Protein AF-A0A3N1JAW7-F1 (afdb_monomer_lite)

Radius of gyration: 35.09 Å; chains: 1; bounding box: 76×81×118 Å

Structure (mmCIF, N/CA/C/O backbone):
data_AF-A0A3N1JAW7-F1
#
_entry.id   AF-A0A3N1JAW7-F1
#
loop_
_atom_site.group_PDB
_atom_site.id
_atom_site.type_symbol
_atom_site.label_atom_id
_atom_site.label_alt_id
_atom_site.label_comp_id
_atom_site.label_asym_id
_atom_site.label_entity_id
_atom_site.label_seq_id
_atom_site.pdbx_PDB_ins_code
_atom_site.Cartn_x
_atom_site.Cartn_y
_atom_site.Cartn_z
_atom_site.occupancy
_atom_site.B_iso_or_equiv
_atom_site.auth_seq_id
_atom_site.auth_comp_id
_atom_site.auth_asym_id
_atom_site.auth_atom_id
_atom_site.pdbx_PDB_model_num
ATOM 1 N N . MET A 1 1 ? -10.098 30.133 -60.706 1.00 38.59 1 MET A N 1
ATOM 2 C CA . MET A 1 1 ? -9.574 30.707 -61.960 1.00 38.59 1 MET A CA 1
ATOM 3 C C . MET A 1 1 ? -8.776 31.938 -61.586 1.00 38.59 1 MET A C 1
ATOM 5 O O . MET A 1 1 ? -9.348 32.785 -60.914 1.00 38.59 1 MET A O 1
ATOM 9 N N . SER A 1 2 ? -7.493 31.935 -61.979 1.00 37.31 2 SER A N 1
ATOM 10 C CA . SER A 1 2 ? -6.473 33.007 -61.935 1.00 37.31 2 SER A CA 1
ATOM 11 C C . SER A 1 2 ? -6.133 33.574 -60.548 1.00 37.31 2 SER A C 1
ATOM 13 O O . SER A 1 2 ? -6.950 34.267 -59.955 1.00 37.31 2 SER A O 1
ATOM 15 N N . ASP A 1 3 ? -5.034 33.158 -59.911 1.00 42.31 3 ASP A N 1
ATOM 16 C CA . ASP A 1 3 ? -3.617 33.507 -60.184 1.00 42.31 3 ASP A CA 1
ATOM 17 C C . ASP A 1 3 ? -3.295 34.979 -59.901 1.00 42.31 3 ASP A C 1
ATOM 19 O O . ASP A 1 3 ? -3.854 35.852 -60.552 1.00 42.31 3 ASP A O 1
ATOM 23 N N . ILE A 1 4 ? -2.351 35.220 -58.980 1.00 50.34 4 ILE A N 1
ATOM 24 C CA . ILE A 1 4 ? -1.208 36.138 -59.138 1.00 50.34 4 ILE A CA 1
ATOM 25 C C . ILE A 1 4 ? -0.132 35.732 -58.116 1.00 50.34 4 ILE A C 1
ATOM 27 O O . ILE A 1 4 ? -0.377 35.614 -56.917 1.00 50.34 4 ILE A O 1
ATOM 31 N N . ALA A 1 5 ? 1.056 35.486 -58.658 1.00 48.66 5 ALA A N 1
ATOM 32 C CA . ALA A 1 5 ? 2.311 35.182 -57.993 1.00 48.66 5 ALA A CA 1
ATOM 33 C C . ALA A 1 5 ? 2.967 36.423 -57.360 1.00 48.66 5 ALA A C 1
ATOM 35 O O . ALA A 1 5 ? 2.662 37.545 -57.760 1.00 48.66 5 ALA A O 1
ATOM 36 N N . ASN A 1 6 ? 3.913 36.197 -56.436 1.00 52.84 6 ASN A N 1
ATOM 37 C CA . ASN A 1 6 ? 5.289 36.745 -56.422 1.00 52.84 6 ASN A CA 1
ATOM 38 C C . ASN A 1 6 ? 5.876 36.665 -54.995 1.00 52.84 6 ASN A C 1
ATOM 40 O O . ASN A 1 6 ? 5.265 37.168 -54.061 1.00 52.84 6 ASN A O 1
ATOM 44 N N . ASN A 1 7 ? 6.936 35.871 -54.775 1.00 48.78 7 ASN A N 1
ATOM 45 C CA . ASN A 1 7 ? 8.373 36.239 -54.874 1.00 48.78 7 ASN A CA 1
ATOM 46 C C . ASN A 1 7 ? 8.858 36.792 -53.507 1.00 48.78 7 ASN A C 1
ATOM 48 O O . ASN A 1 7 ? 8.122 37.544 -52.888 1.00 48.78 7 ASN A O 1
ATOM 52 N N . SER A 1 8 ? 10.009 36.491 -52.902 1.00 46.38 8 SER A N 1
ATOM 53 C CA . SER A 1 8 ? 11.309 35.952 -53.329 1.00 46.38 8 SER A CA 1
ATOM 54 C C . SER A 1 8 ? 12.157 35.678 -52.071 1.00 46.38 8 SER A C 1
ATOM 56 O O . SER A 1 8 ? 12.051 36.414 -51.092 1.00 46.38 8 SER A O 1
ATOM 58 N N . ASN A 1 9 ? 13.036 34.675 -52.146 1.00 44.25 9 ASN A N 1
ATOM 59 C CA . ASN A 1 9 ? 14.224 34.487 -51.296 1.00 44.25 9 ASN A CA 1
ATOM 60 C C . ASN A 1 9 ? 15.190 35.690 -51.336 1.00 44.25 9 ASN A C 1
ATOM 62 O O . ASN A 1 9 ? 15.341 36.277 -52.404 1.00 44.25 9 ASN A O 1
ATOM 66 N N . ALA A 1 10 ? 15.913 35.928 -50.232 1.00 41.62 10 ALA A N 1
ATOM 67 C CA . ALA A 1 10 ? 17.340 36.317 -50.147 1.00 41.62 10 ALA A CA 1
ATOM 68 C C . ALA A 1 10 ? 17.732 36.395 -48.648 1.00 41.62 10 ALA A C 1
ATOM 70 O O . ALA A 1 10 ? 16.979 36.986 -47.881 1.00 41.62 10 ALA A O 1
ATOM 71 N N . GLU A 1 11 ? 18.677 35.561 -48.177 1.00 38.97 11 GLU A N 1
ATOM 72 C CA . GLU A 1 11 ? 20.059 35.934 -47.753 1.00 38.97 11 GLU A CA 1
ATOM 73 C C . GLU A 1 11 ? 20.077 36.620 -46.361 1.00 38.97 11 GLU A C 1
ATOM 75 O O . GLU A 1 11 ? 19.198 37.402 -46.045 1.00 38.97 11 GLU A O 1
ATOM 80 N N . GLU A 1 12 ? 20.962 36.363 -45.395 1.00 41.66 12 GLU A N 1
ATOM 81 C CA . GLU A 1 12 ? 22.367 35.957 -45.419 1.00 41.66 12 GLU A CA 1
ATOM 82 C C . GLU A 1 12 ? 22.799 35.620 -43.966 1.00 41.66 12 GLU A C 1
ATOM 84 O O . GLU A 1 12 ? 22.338 36.247 -43.010 1.00 41.66 12 GLU A O 1
ATOM 89 N N . THR A 1 13 ? 23.688 34.643 -43.782 1.00 48.31 13 THR A N 1
ATOM 90 C CA . THR A 1 13 ? 24.500 34.444 -42.557 1.00 48.31 13 THR A CA 1
ATOM 91 C C . THR A 1 13 ? 25.774 35.294 -42.621 1.00 48.31 13 THR A C 1
ATOM 93 O O . THR A 1 13 ? 26.258 35.531 -43.725 1.00 48.31 13 THR A O 1
ATOM 96 N N . PRO A 1 14 ? 26.394 35.667 -41.486 1.00 51.03 14 PRO A N 1
ATOM 97 C CA . PRO A 1 14 ? 27.637 34.981 -41.050 1.00 51.03 14 PRO A CA 1
ATOM 98 C C . PRO A 1 14 ? 27.688 34.815 -39.504 1.00 51.03 14 PRO A C 1
ATOM 100 O O . PRO A 1 14 ? 27.033 35.564 -38.790 1.00 51.03 14 PRO A O 1
ATOM 103 N N . ALA A 1 15 ? 28.233 33.765 -38.871 1.00 42.94 15 ALA A N 1
ATOM 104 C CA . ALA A 1 15 ? 29.588 33.181 -38.841 1.00 42.94 15 ALA A CA 1
ATOM 105 C C . ALA A 1 15 ? 30.673 34.056 -38.157 1.00 42.94 15 ALA A C 1
ATOM 107 O O . ALA A 1 15 ? 30.692 35.261 -38.381 1.00 42.94 15 ALA A O 1
ATOM 108 N N . VAL A 1 16 ? 31.606 33.371 -37.451 1.00 44.16 16 VAL A N 1
ATOM 109 C CA . VAL A 1 16 ? 32.947 33.783 -36.920 1.00 44.16 16 VAL A CA 1
ATOM 110 C C . VAL A 1 16 ? 32.952 34.161 -35.411 1.00 44.16 16 VAL A C 1
ATOM 112 O O . VAL A 1 16 ? 32.355 35.162 -35.032 1.00 44.16 16 VAL A O 1
ATOM 115 N N . GLU A 1 17 ? 33.344 33.251 -34.486 1.00 35.84 17 GLU A N 1
ATOM 116 C CA . GLU A 1 17 ? 34.723 32.938 -33.962 1.00 35.84 17 GLU A CA 1
ATOM 117 C C . GLU A 1 17 ? 35.189 33.970 -32.904 1.00 35.84 17 GLU A C 1
ATOM 119 O O . GLU A 1 17 ? 34.783 35.120 -32.964 1.00 35.84 17 GLU A O 1
ATOM 124 N N . GLU A 1 18 ? 36.042 33.737 -31.903 1.00 35.97 18 GLU A N 1
ATOM 125 C CA . GLU A 1 18 ? 36.697 32.606 -31.232 1.00 35.97 18 GLU A CA 1
ATOM 126 C C . GLU A 1 18 ? 37.421 33.243 -30.017 1.00 35.97 18 GLU A C 1
ATOM 128 O O . GLU A 1 18 ? 37.971 34.328 -30.173 1.00 35.97 18 GLU A O 1
ATOM 133 N N . THR A 1 19 ? 37.533 32.542 -28.876 1.00 31.98 19 THR A N 1
ATOM 134 C CA . THR A 1 19 ? 38.572 32.716 -27.814 1.00 31.98 19 THR A CA 1
ATOM 135 C C . THR A 1 19 ? 38.633 34.079 -27.074 1.00 31.98 19 THR A C 1
ATOM 137 O O . THR A 1 19 ? 38.397 35.136 -27.627 1.00 31.98 19 THR A 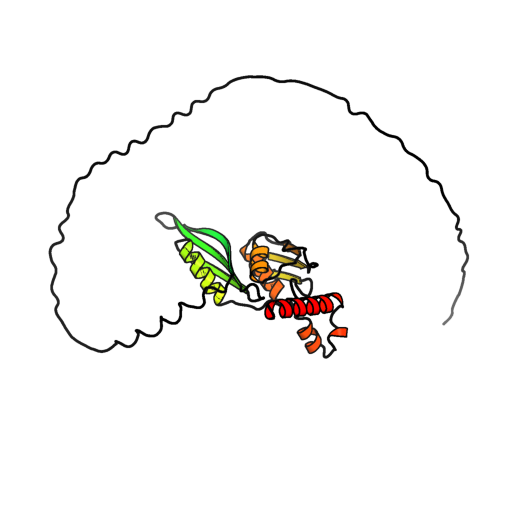O 1
ATOM 140 N N . THR A 1 20 ? 38.857 34.175 -25.763 1.00 34.19 20 THR A N 1
ATOM 141 C CA . THR A 1 20 ? 40.040 33.731 -25.014 1.00 34.19 20 THR A CA 1
ATOM 142 C C . THR A 1 20 ? 39.747 33.651 -23.508 1.00 34.19 20 THR A C 1
ATOM 144 O O . THR A 1 20 ? 39.052 34.489 -22.938 1.00 34.19 20 THR A O 1
ATOM 147 N N . SER A 1 21 ? 40.341 32.647 -22.870 1.00 34.75 21 SER A N 1
ATOM 148 C CA . SER A 1 21 ? 40.566 32.470 -21.428 1.00 34.75 21 SER A CA 1
ATOM 149 C C . SER A 1 21 ? 41.439 33.566 -20.791 1.00 34.75 21 SER A C 1
ATOM 151 O O . SER A 1 21 ? 42.244 34.149 -21.514 1.00 34.75 21 SER A O 1
ATOM 153 N N . VAL A 1 22 ? 41.368 33.738 -19.455 1.00 37.09 22 VAL A N 1
ATOM 154 C CA . VAL A 1 22 ? 42.495 33.646 -18.474 1.00 37.09 22 VAL A CA 1
ATOM 155 C C . VAL A 1 22 ? 42.164 34.316 -17.107 1.00 37.09 22 VAL A C 1
ATOM 157 O O . VAL A 1 22 ? 41.674 35.438 -17.082 1.00 37.09 22 VAL A O 1
ATOM 160 N N . GLU A 1 23 ? 42.462 33.563 -16.027 1.00 33.66 23 GLU A N 1
ATOM 161 C CA . GLU A 1 23 ? 42.849 33.889 -14.617 1.00 33.66 23 GLU A CA 1
ATOM 162 C C . GLU A 1 23 ? 41.973 34.802 -13.728 1.00 33.66 23 GLU A C 1
ATOM 164 O O . GLU A 1 23 ? 41.581 35.901 -14.094 1.00 33.66 23 GLU A O 1
ATOM 169 N N . GLU A 1 24 ? 41.466 34.315 -12.586 1.00 37.25 24 GLU A N 1
ATOM 170 C CA . GLU A 1 24 ? 42.113 34.081 -11.266 1.00 37.25 24 GLU A CA 1
ATOM 171 C C . GLU A 1 24 ? 42.208 35.360 -10.413 1.00 37.25 24 GLU A C 1
ATOM 173 O O . GLU A 1 24 ? 43.069 36.200 -10.634 1.00 37.25 24 GLU A O 1
ATOM 178 N N . THR A 1 25 ? 41.366 35.465 -9.374 1.00 30.97 25 THR A N 1
ATOM 179 C CA . THR A 1 25 ? 41.687 36.229 -8.156 1.00 30.97 25 THR A CA 1
ATOM 180 C C . THR A 1 25 ? 41.010 35.617 -6.933 1.00 30.97 25 THR A C 1
ATOM 182 O O . THR A 1 25 ? 39.795 35.418 -6.893 1.00 30.97 25 THR A O 1
ATOM 185 N N . SER A 1 26 ? 41.850 35.351 -5.943 1.00 32.09 26 SER A N 1
ATOM 186 C CA . SER A 1 26 ? 41.608 34.856 -4.595 1.00 32.09 26 SER A CA 1
ATOM 187 C C . SER A 1 26 ? 41.048 35.908 -3.624 1.00 32.09 26 SER A C 1
ATOM 189 O O . SER A 1 26 ? 41.481 37.054 -3.629 1.00 32.09 26 SER A O 1
ATOM 191 N N . GLU A 1 27 ? 40.169 35.422 -2.746 1.00 36.09 27 GLU A N 1
ATOM 192 C CA . GLU A 1 27 ? 40.037 35.664 -1.297 1.00 36.09 27 GLU A CA 1
ATOM 193 C C . GLU A 1 27 ? 39.903 37.069 -0.652 1.00 36.09 27 GLU A C 1
ATOM 195 O O . GLU A 1 27 ? 40.735 37.962 -0.768 1.00 36.09 27 GLU A O 1
ATOM 200 N N . THR A 1 28 ? 38.956 37.064 0.301 1.00 29.31 28 THR A N 1
ATOM 201 C CA . THR A 1 28 ? 38.872 37.794 1.584 1.00 29.31 28 THR A CA 1
ATOM 202 C C . THR A 1 28 ? 38.091 39.105 1.606 1.00 29.31 28 THR A C 1
ATOM 204 O O . THR A 1 28 ? 38.548 40.130 1.118 1.00 29.31 28 THR A O 1
ATOM 207 N N . THR A 1 29 ? 36.946 39.096 2.301 1.00 31.34 29 THR A N 1
ATOM 208 C CA . THR A 1 29 ? 36.636 40.011 3.422 1.00 31.34 29 THR A CA 1
ATOM 209 C C . THR A 1 29 ? 35.215 39.761 3.941 1.00 31.34 29 THR A C 1
ATOM 211 O O . THR A 1 29 ? 34.238 40.112 3.295 1.00 31.34 29 THR A O 1
ATOM 214 N N . GLU A 1 30 ? 35.090 39.212 5.150 1.00 33.91 30 GLU A N 1
ATOM 215 C CA . GLU A 1 30 ? 33.934 39.478 6.010 1.00 33.91 30 GLU A CA 1
ATOM 216 C C . GLU A 1 30 ? 34.452 39.904 7.383 1.00 33.91 30 GLU A C 1
ATOM 218 O O . GLU A 1 30 ? 35.134 39.163 8.090 1.00 33.91 30 GLU A O 1
ATOM 223 N N . ALA A 1 31 ? 34.140 41.148 7.724 1.00 34.50 31 ALA A N 1
ATOM 224 C CA . ALA A 1 31 ? 34.208 41.702 9.059 1.00 34.50 31 ALA A CA 1
ATOM 225 C C . ALA A 1 31 ? 32.800 42.180 9.406 1.00 34.50 31 ALA A C 1
ATOM 227 O O . ALA A 1 31 ? 32.166 42.823 8.572 1.00 34.50 31 ALA A O 1
ATOM 228 N N . THR A 1 32 ? 32.342 41.871 10.620 1.00 30.61 32 THR A N 1
ATOM 229 C CA . THR A 1 32 ? 31.648 42.744 11.598 1.00 30.61 32 THR A CA 1
ATOM 230 C C . THR A 1 32 ? 30.864 41.851 12.572 1.00 30.61 32 THR A C 1
ATOM 232 O O . THR A 1 32 ? 30.060 41.029 12.152 1.00 30.61 32 THR A O 1
ATOM 235 N N . SER A 1 33 ? 31.298 41.768 13.839 1.00 30.33 33 SER A N 1
ATOM 236 C CA . SER A 1 33 ? 30.841 42.592 14.989 1.00 30.33 33 SER A CA 1
ATOM 237 C C . SER A 1 33 ? 29.499 42.079 15.531 1.00 30.33 33 SER A C 1
ATOM 239 O O . SER A 1 33 ? 28.600 41.822 14.749 1.00 30.33 33 SER A O 1
ATOM 241 N N . ALA A 1 34 ? 29.203 41.933 16.819 1.00 34.09 34 ALA A N 1
ATOM 242 C CA . ALA A 1 34 ? 29.826 42.172 18.123 1.00 34.09 34 ALA A CA 1
ATOM 243 C C . ALA A 1 34 ? 28.870 41.462 19.137 1.00 34.09 34 ALA A C 1
ATOM 245 O O . ALA A 1 34 ? 27.705 41.264 18.800 1.00 34.09 34 ALA A O 1
ATOM 246 N N . GLU A 1 35 ? 29.365 40.845 20.223 1.00 28.59 35 GLU A N 1
ATOM 247 C CA . GLU A 1 35 ? 29.171 41.314 21.626 1.00 28.59 35 GLU A CA 1
ATOM 248 C C . GLU A 1 35 ? 27.718 41.088 22.144 1.00 28.59 35 GLU A C 1
ATOM 250 O O . GLU A 1 35 ? 26.759 41.400 21.460 1.00 28.59 35 GLU A O 1
ATOM 255 N N . GLU A 1 36 ? 27.379 40.480 23.286 1.00 30.47 36 GLU A N 1
ATOM 256 C CA . GLU A 1 36 ? 27.994 40.343 24.610 1.00 30.47 36 GLU A CA 1
ATOM 257 C C . GLU A 1 36 ? 27.219 39.248 25.401 1.00 30.47 36 GLU A C 1
ATOM 259 O O . GLU A 1 36 ? 26.028 39.020 25.191 1.00 30.47 36 GLU A O 1
ATOM 264 N N . THR A 1 37 ? 27.875 38.583 26.352 1.00 35.75 37 THR A N 1
ATOM 265 C CA . THR A 1 37 ? 27.263 37.861 27.512 1.00 35.75 37 THR A CA 1
ATOM 266 C C . THR A 1 37 ? 27.275 38.869 28.703 1.00 35.75 37 THR A C 1
ATOM 268 O O . THR A 1 37 ? 28.018 39.830 28.542 1.00 35.75 37 THR A O 1
ATOM 271 N N . PRO A 1 38 ? 26.656 38.736 29.917 1.00 44.12 38 PRO A N 1
ATOM 272 C CA . PRO A 1 38 ? 26.111 37.537 30.573 1.00 44.12 38 PRO A CA 1
ATOM 273 C C . PRO A 1 38 ? 24.959 37.720 31.633 1.00 44.12 38 PRO A C 1
ATOM 275 O O . PRO A 1 38 ? 24.528 38.811 31.972 1.00 44.12 38 PRO A O 1
ATOM 278 N N . LYS A 1 39 ? 24.566 36.581 32.242 1.00 30.33 39 LYS A N 1
ATOM 279 C CA . LYS A 1 39 ? 24.136 36.330 33.653 1.00 30.33 39 LYS A CA 1
ATOM 280 C C . LYS A 1 39 ? 22.876 37.009 34.250 1.00 30.33 39 LYS A C 1
ATOM 282 O O . LYS A 1 39 ? 22.862 38.195 34.538 1.00 30.33 39 LYS A O 1
ATOM 287 N N . GLY A 1 40 ? 21.926 36.182 34.711 1.00 28.86 40 GLY A N 1
ATOM 288 C CA . GLY A 1 40 ? 20.906 36.569 35.702 1.00 28.86 40 GLY A CA 1
ATOM 289 C C . GLY A 1 40 ? 19.974 35.415 36.095 1.00 28.86 40 GLY A C 1
ATOM 290 O O . GLY A 1 40 ? 19.483 34.711 35.227 1.00 28.86 40 GLY A O 1
ATOM 291 N N . LYS A 1 41 ? 19.801 35.188 37.402 1.00 29.19 41 LYS A N 1
ATOM 292 C CA . LYS A 1 41 ? 19.012 34.126 38.062 1.00 29.19 41 LYS A CA 1
ATOM 293 C C . LYS A 1 41 ? 17.514 34.458 38.111 1.00 29.19 41 LYS A C 1
ATOM 295 O O . LYS A 1 41 ? 17.211 35.613 38.352 1.00 29.19 41 LYS A O 1
ATOM 300 N N . GLU A 1 42 ? 16.661 33.429 38.114 1.00 30.20 42 GLU A N 1
ATOM 301 C CA . GLU A 1 42 ? 15.379 33.326 38.856 1.00 30.20 42 GLU A CA 1
ATOM 302 C C . GLU A 1 42 ? 14.908 31.851 38.774 1.00 30.20 42 GLU A C 1
ATOM 304 O O . GLU A 1 42 ? 14.725 31.313 37.691 1.00 30.20 42 GLU A O 1
ATOM 309 N N . ALA A 1 43 ? 15.157 31.030 39.800 1.00 28.67 43 ALA A N 1
ATOM 310 C CA . ALA A 1 43 ? 14.191 30.541 40.796 1.00 28.67 43 ALA A CA 1
ATOM 311 C C . ALA A 1 43 ? 12.742 30.311 40.309 1.00 28.67 43 ALA A C 1
ATOM 313 O O . ALA A 1 43 ? 11.954 31.244 40.270 1.00 28.67 43 ALA A O 1
ATOM 314 N N . GLU A 1 44 ? 12.353 29.042 40.148 1.00 30.44 44 GLU A N 1
ATOM 315 C CA . GLU A 1 44 ? 11.015 28.584 40.541 1.00 30.44 44 GLU A CA 1
ATOM 316 C C . GLU A 1 44 ? 11.108 27.166 41.123 1.00 30.44 44 GLU A C 1
ATOM 318 O O . GLU A 1 44 ? 11.739 26.265 40.567 1.00 30.44 44 GLU A O 1
ATOM 323 N N . ALA A 1 45 ? 10.552 27.015 42.321 1.00 30.64 45 ALA A N 1
ATOM 324 C CA . ALA A 1 45 ? 10.593 25.817 43.137 1.00 30.64 45 ALA A CA 1
ATOM 325 C C . ALA A 1 45 ? 9.446 24.871 42.757 1.00 30.64 45 ALA A C 1
ATOM 327 O O . ALA A 1 45 ? 8.280 25.235 42.872 1.00 30.64 45 ALA A O 1
ATOM 328 N N . ALA A 1 46 ? 9.769 23.632 42.386 1.00 31.06 46 ALA A N 1
ATOM 329 C CA . ALA A 1 46 ? 8.801 22.545 42.282 1.00 31.06 46 ALA A CA 1
ATOM 330 C C . ALA A 1 46 ? 9.062 21.534 43.408 1.00 31.06 46 ALA A C 1
ATOM 332 O O . ALA A 1 46 ? 10.053 20.804 43.396 1.00 31.06 46 ALA A O 1
ATOM 333 N N . ALA A 1 47 ? 8.181 21.516 44.407 1.00 36.41 47 ALA A N 1
ATOM 334 C CA . ALA A 1 47 ? 8.156 20.495 45.448 1.00 36.41 47 ALA A CA 1
ATOM 335 C C . ALA A 1 47 ? 7.532 19.196 44.896 1.00 36.41 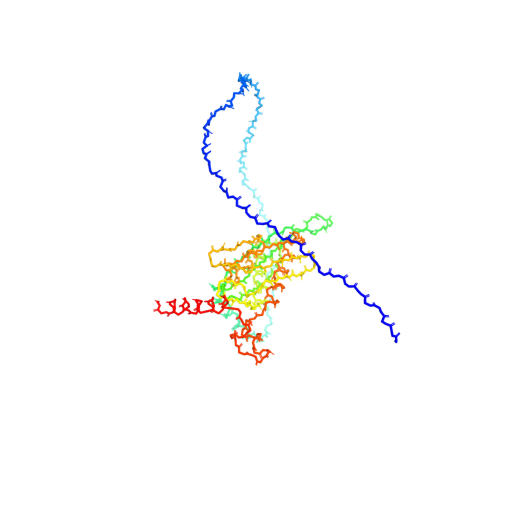47 ALA A C 1
ATOM 337 O O . ALA A 1 47 ? 6.423 19.256 44.362 1.00 36.41 47 ALA A O 1
ATOM 338 N N . PRO A 1 48 ? 8.164 18.016 45.041 1.00 39.94 48 PRO A N 1
ATOM 339 C CA . PRO A 1 48 ? 7.489 16.753 44.787 1.00 39.94 48 PRO A CA 1
ATOM 340 C C . PRO A 1 48 ? 6.778 16.289 46.065 1.00 39.94 48 PRO A C 1
ATOM 342 O O . PRO A 1 48 ? 7.403 16.022 47.092 1.00 39.94 48 PRO A O 1
ATOM 345 N N . VAL A 1 49 ? 5.450 16.195 46.004 1.00 37.22 49 VAL A N 1
ATOM 346 C CA . VAL A 1 49 ? 4.640 15.555 47.046 1.00 37.22 49 VAL A CA 1
ATOM 347 C C . VAL A 1 49 ? 4.899 14.050 46.983 1.00 37.22 49 VAL A C 1
ATOM 349 O O . VAL A 1 49 ? 4.647 13.406 45.968 1.00 37.22 49 VAL A O 1
ATOM 352 N N . ALA A 1 50 ? 5.442 13.509 48.070 1.00 35.84 50 ALA A N 1
ATOM 353 C CA . ALA A 1 50 ? 5.694 12.090 48.255 1.00 35.84 50 ALA A CA 1
ATOM 354 C C . ALA A 1 50 ? 4.374 11.319 48.435 1.00 35.84 50 ALA A C 1
ATOM 356 O O . ALA A 1 50 ? 3.637 11.547 49.396 1.00 35.84 50 ALA A O 1
ATOM 357 N N . GLU A 1 51 ? 4.099 10.372 47.540 1.00 36.31 51 GLU A N 1
ATOM 358 C CA . GLU A 1 51 ? 3.060 9.361 47.729 1.00 36.31 51 GLU A CA 1
ATOM 359 C C . GLU A 1 51 ? 3.558 8.295 48.718 1.00 36.31 51 GLU A C 1
ATOM 361 O O . GLU A 1 51 ? 4.562 7.620 48.485 1.00 36.31 51 GLU A O 1
ATOM 366 N N . ARG A 1 52 ? 2.853 8.134 49.844 1.00 47.50 52 ARG A N 1
ATOM 367 C CA . ARG A 1 52 ? 2.988 6.971 50.734 1.00 47.50 52 ARG A CA 1
ATOM 368 C C . ARG A 1 52 ? 1.855 5.991 50.409 1.00 47.50 52 ARG A C 1
ATOM 370 O O . ARG A 1 52 ? 0.698 6.405 50.496 1.00 47.50 52 ARG A O 1
ATOM 377 N N . PRO A 1 53 ? 2.126 4.710 50.108 1.00 38.34 53 PRO A N 1
ATOM 378 C CA . PRO A 1 53 ? 1.081 3.701 50.068 1.00 38.34 53 PRO A CA 1
ATOM 379 C C . PRO A 1 53 ? 0.757 3.271 51.502 1.00 38.34 53 PRO A C 1
ATOM 381 O O . PRO A 1 53 ? 1.643 2.853 52.247 1.00 38.34 53 PRO A O 1
ATOM 384 N N . VAL A 1 54 ? -0.510 3.400 51.901 1.00 36.84 54 VAL A N 1
ATOM 385 C CA . VAL A 1 54 ? -1.015 2.840 53.160 1.00 36.84 54 VAL A CA 1
ATOM 386 C C . VAL A 1 54 ? -1.767 1.559 52.831 1.00 36.84 54 VAL A C 1
ATOM 388 O O . VAL A 1 54 ? -2.856 1.572 52.263 1.00 36.84 54 VAL A O 1
ATOM 391 N N . GLU A 1 55 ? -1.135 0.450 53.179 1.00 41.84 55 GLU A N 1
ATOM 392 C CA . GLU A 1 55 ? -1.697 -0.888 53.210 1.00 41.84 55 GLU A CA 1
ATOM 393 C C . GLU A 1 55 ? -2.594 -1.008 54.453 1.00 41.84 55 GLU A C 1
ATOM 395 O O . GLU A 1 55 ? -2.130 -0.804 55.572 1.00 41.84 55 GLU A O 1
ATOM 400 N N . THR A 1 56 ? -3.880 -1.323 54.284 1.00 36.75 56 THR A N 1
ATOM 401 C CA . THR A 1 56 ? -4.682 -1.930 55.359 1.00 36.75 56 THR A CA 1
ATOM 402 C C . THR A 1 56 ? -5.608 -2.994 54.781 1.00 36.75 56 THR A C 1
ATOM 404 O O . THR A 1 56 ? -6.494 -2.729 53.971 1.00 36.75 56 THR A O 1
ATOM 407 N N . ALA A 1 57 ? -5.352 -4.228 55.204 1.00 34.59 57 ALA A N 1
ATOM 408 C CA . ALA A 1 57 ? -6.187 -5.395 54.996 1.00 34.59 57 ALA A CA 1
ATOM 409 C C . ALA A 1 57 ? -7.265 -5.484 56.091 1.00 34.59 57 ALA A C 1
ATOM 411 O O . ALA A 1 57 ? -6.941 -5.389 57.270 1.00 34.59 57 ALA A O 1
ATOM 412 N N . ALA A 1 58 ? -8.518 -5.690 55.678 1.00 32.66 58 ALA A N 1
ATOM 413 C CA . ALA A 1 58 ? -9.642 -6.348 56.372 1.00 32.66 58 ALA A CA 1
ATOM 414 C C . ALA A 1 58 ? -10.893 -6.013 55.532 1.00 32.66 58 ALA A C 1
ATOM 416 O O . ALA A 1 58 ? -11.174 -4.850 55.286 1.00 32.66 58 ALA A O 1
ATOM 417 N N . GLY A 1 59 ? -11.634 -6.938 54.928 1.00 32.22 59 GLY A N 1
ATOM 418 C CA . GLY A 1 59 ? -12.252 -8.105 55.537 1.00 32.22 59 GLY A CA 1
ATOM 419 C C . GLY A 1 59 ? -13.769 -7.915 55.442 1.00 32.22 59 GLY A C 1
ATOM 420 O O . GLY A 1 59 ? -14.370 -7.250 56.278 1.00 32.22 59 GLY A O 1
ATOM 421 N N . SER A 1 60 ? -14.405 -8.460 54.403 1.00 37.22 60 SER A N 1
ATOM 422 C CA . SER A 1 60 ? -15.866 -8.616 54.352 1.00 37.22 60 SER A CA 1
ATOM 423 C C . SER A 1 60 ? -16.202 -9.847 53.518 1.00 37.22 60 SER A C 1
ATOM 425 O O . SER A 1 60 ? -16.345 -9.789 52.300 1.00 37.22 60 SER A O 1
ATOM 427 N N . ALA A 1 61 ? -16.274 -10.988 54.198 1.00 33.75 61 ALA A N 1
ATOM 428 C CA . ALA A 1 61 ? -16.868 -12.199 53.667 1.00 33.75 61 ALA A CA 1
ATOM 429 C C . ALA A 1 61 ? -18.382 -11.986 53.526 1.00 33.75 61 ALA A C 1
ATOM 431 O O . ALA A 1 61 ? -19.058 -11.691 54.513 1.00 33.75 61 ALA A O 1
ATOM 432 N N . SER A 1 62 ? -18.921 -12.152 52.319 1.00 39.62 62 SER A N 1
ATOM 433 C CA . SER A 1 62 ? -20.357 -12.322 52.111 1.00 39.62 62 SER A CA 1
ATOM 434 C C . SER A 1 62 ? -20.646 -13.770 51.722 1.00 39.62 62 SER A C 1
ATOM 436 O O . SER A 1 62 ? -20.145 -14.313 50.739 1.00 39.62 62 SER A O 1
ATOM 438 N N . ASN A 1 63 ? -21.441 -14.401 52.582 1.00 40.00 63 ASN A N 1
ATOM 439 C CA . ASN A 1 63 ? -21.984 -15.740 52.443 1.00 40.00 63 ASN A CA 1
ATOM 440 C C . ASN A 1 63 ? -22.803 -15.870 51.155 1.00 40.00 63 ASN A C 1
ATOM 442 O O . ASN A 1 63 ? -23.759 -15.121 50.973 1.00 40.00 63 ASN A O 1
ATOM 446 N N . ASN A 1 64 ? -22.525 -16.894 50.350 1.00 43.38 64 ASN A N 1
ATOM 447 C CA . ASN A 1 64 ? -23.521 -17.459 49.446 1.00 43.38 64 ASN A CA 1
ATOM 448 C C . ASN A 1 64 ? -23.686 -18.941 49.786 1.00 43.38 64 ASN A C 1
ATOM 450 O O . ASN A 1 64 ? -22.862 -19.779 49.421 1.00 43.38 64 ASN A O 1
ATOM 454 N N . ARG A 1 65 ? -24.737 -19.224 50.558 1.00 38.94 65 ARG A N 1
ATOM 455 C CA . ARG A 1 65 ? -25.242 -20.570 50.818 1.00 38.94 65 ARG A CA 1
ATOM 456 C C . ARG A 1 65 ? -26.281 -20.924 49.754 1.00 38.94 65 ARG A C 1
ATOM 458 O O . ARG A 1 65 ? -27.156 -20.119 49.461 1.00 38.94 65 ARG A O 1
ATOM 465 N N . ASP A 1 66 ? -26.140 -22.142 49.248 1.00 36.22 66 ASP A N 1
ATOM 466 C CA . ASP A 1 66 ? -27.185 -23.051 48.775 1.00 36.22 66 ASP A CA 1
ATOM 467 C C . ASP A 1 66 ? -28.097 -22.648 47.603 1.00 36.22 66 ASP A C 1
ATOM 469 O O . ASP A 1 66 ? -29.103 -21.955 47.735 1.00 36.22 66 ASP A O 1
ATOM 473 N N . SER A 1 67 ? -27.838 -23.287 46.459 1.00 34.62 67 SER A N 1
ATOM 474 C CA . SER A 1 67 ? -28.885 -24.033 45.745 1.00 34.62 67 SER A CA 1
ATOM 475 C C . SER A 1 67 ? -28.254 -25.115 44.874 1.00 34.62 67 SER A C 1
ATOM 477 O O . SER A 1 67 ? -27.931 -24.912 43.704 1.00 34.62 67 SER A O 1
ATOM 479 N N . ALA A 1 68 ? -28.070 -26.282 45.483 1.00 39.53 68 ALA A N 1
ATOM 480 C CA . ALA A 1 68 ? -27.970 -27.546 44.780 1.00 39.53 68 ALA A CA 1
ATOM 481 C C . ALA A 1 68 ? -29.375 -28.158 44.736 1.00 39.53 68 ALA A C 1
ATOM 483 O O . ALA A 1 68 ? -29.879 -28.545 45.778 1.00 39.53 68 ALA A O 1
ATOM 484 N N . ASP A 1 69 ? -29.994 -28.211 43.554 1.00 39.88 69 ASP A N 1
ATOM 485 C CA . ASP A 1 69 ? -30.877 -29.306 43.128 1.00 39.88 69 ASP A CA 1
ATOM 486 C C . ASP A 1 69 ? -31.441 -29.026 41.727 1.00 39.88 69 ASP A C 1
ATOM 488 O O . ASP A 1 69 ? -32.345 -28.214 41.558 1.00 39.88 69 ASP A O 1
ATOM 492 N N . ASN A 1 70 ? -30.935 -29.733 40.711 1.00 39.53 70 ASN A N 1
ATOM 493 C CA . ASN A 1 70 ? -31.824 -30.452 39.796 1.00 39.53 70 ASN A CA 1
ATOM 494 C C . ASN A 1 70 ? -31.054 -31.543 39.036 1.00 39.53 70 ASN A C 1
ATOM 496 O O . ASN A 1 70 ? -30.359 -31.298 38.045 1.00 39.53 70 ASN A O 1
ATOM 500 N N . ARG A 1 71 ? -31.188 -32.779 39.520 1.00 42.25 71 ARG A N 1
ATOM 501 C CA . ARG A 1 71 ? -30.756 -33.991 38.827 1.00 42.25 71 ARG A CA 1
ATOM 502 C C . ARG A 1 71 ? -31.753 -34.343 37.717 1.00 42.25 71 ARG A C 1
ATOM 504 O O . ARG A 1 71 ? -32.844 -34.818 37.992 1.00 42.25 71 ARG A O 1
ATOM 511 N N . GLY A 1 72 ? -31.276 -34.271 36.475 1.00 40.03 72 GLY A N 1
ATOM 512 C CA . GLY A 1 72 ? -31.401 -35.372 35.515 1.00 40.03 72 GLY A CA 1
ATOM 513 C C . GLY A 1 72 ? -32.652 -35.453 34.631 1.00 40.03 72 GLY A C 1
ATOM 514 O O . GLY A 1 72 ? -33.740 -35.763 35.096 1.00 40.03 72 GLY A O 1
ATOM 515 N N . ARG A 1 73 ? -32.420 -35.341 33.313 1.00 40.72 73 ARG A N 1
ATOM 516 C CA . ARG A 1 73 ? -33.002 -36.128 32.193 1.00 40.72 73 ARG A CA 1
ATOM 517 C C . ARG A 1 73 ? -32.197 -35.760 30.932 1.00 40.72 73 ARG A C 1
ATOM 519 O O . ARG A 1 73 ? -32.278 -34.637 30.464 1.00 40.72 73 ARG A O 1
ATOM 526 N N . ARG A 1 74 ? -31.159 -36.516 30.559 1.00 43.59 74 ARG A N 1
ATOM 527 C CA . ARG A 1 74 ? -31.144 -37.723 29.699 1.00 43.59 74 ARG A CA 1
ATOM 528 C C . ARG A 1 74 ? -31.703 -37.470 28.284 1.00 43.59 74 ARG A C 1
ATOM 530 O O . ARG A 1 74 ? -32.908 -37.359 28.107 1.00 43.59 74 ARG A O 1
ATOM 537 N N . GLY A 1 75 ? -30.791 -37.462 27.307 1.00 39.22 75 GLY A N 1
ATOM 538 C CA . GLY A 1 75 ? -31.024 -37.399 25.856 1.00 39.22 75 GLY A CA 1
ATOM 539 C C . GLY A 1 75 ? -29.978 -36.468 25.232 1.00 39.22 75 GLY A C 1
ATOM 540 O O . GLY A 1 75 ? -30.072 -35.265 25.389 1.00 39.22 75 GLY A O 1
ATOM 541 N N . GLY A 1 76 ? -28.872 -36.915 24.647 1.00 39.62 76 GLY A N 1
ATOM 542 C CA . GLY A 1 76 ? -28.726 -38.010 23.701 1.00 39.62 76 GLY A CA 1
ATOM 543 C C . GLY A 1 76 ? -28.160 -37.412 22.409 1.00 39.62 76 GLY A C 1
ATOM 544 O O . GLY A 1 76 ? -28.886 -36.757 21.673 1.00 39.62 76 GLY A O 1
ATOM 545 N N . GLY A 1 77 ? -26.863 -37.620 22.167 1.00 50.25 77 GLY A N 1
ATOM 546 C CA . GLY A 1 77 ? -26.240 -37.533 20.843 1.00 50.25 77 GLY A CA 1
ATOM 547 C C . GLY A 1 77 ? -26.087 -36.142 20.225 1.00 50.25 77 GLY A C 1
ATOM 548 O O . GLY A 1 77 ? -26.910 -35.723 19.412 1.00 50.25 77 GLY A O 1
ATOM 549 N N . ARG A 1 78 ? -24.947 -35.487 20.483 1.00 51.94 78 ARG A N 1
ATOM 550 C CA . ARG A 1 78 ? -24.327 -34.586 19.493 1.00 51.94 78 ARG A CA 1
ATOM 551 C C . ARG A 1 78 ? -22.817 -34.393 19.706 1.00 51.94 78 ARG A C 1
ATOM 553 O O . ARG A 1 78 ? -22.284 -33.309 19.508 1.00 51.94 78 ARG A O 1
ATOM 560 N N . ASP A 1 79 ? -22.109 -35.481 20.006 1.00 47.72 79 ASP A N 1
ATOM 561 C CA . ASP A 1 79 ? -20.644 -35.576 19.890 1.00 47.72 79 ASP A CA 1
ATOM 562 C C . ASP A 1 79 ? -20.217 -35.699 18.415 1.00 47.72 79 ASP A C 1
ATOM 564 O O . ASP A 1 79 ? -19.676 -36.711 17.975 1.00 47.72 79 ASP A O 1
ATOM 568 N N . ARG A 1 80 ? -20.523 -34.682 17.598 1.00 52.50 80 ARG A N 1
ATOM 569 C CA . ARG A 1 80 ? -20.166 -34.650 16.165 1.00 52.50 80 ARG A CA 1
ATOM 570 C C . ARG A 1 80 ? -19.664 -33.298 15.665 1.00 52.50 80 ARG A C 1
ATOM 572 O O . ARG A 1 80 ? -19.810 -32.978 14.492 1.00 52.50 80 ARG A O 1
ATOM 579 N N . GLN A 1 81 ? -19.007 -32.520 16.523 1.00 51.91 81 GLN A N 1
ATOM 580 C CA . GLN A 1 81 ? -18.319 -31.310 16.064 1.00 51.91 81 GLN A CA 1
ATOM 581 C C . GLN A 1 81 ? -17.023 -31.007 16.837 1.00 51.91 81 GLN A C 1
ATOM 583 O O . GLN A 1 81 ? -16.680 -29.857 17.058 1.00 51.91 81 GLN A O 1
ATOM 588 N N . GLN A 1 82 ? -16.263 -32.030 17.232 1.00 53.69 82 GLN A N 1
ATOM 589 C CA . GLN A 1 82 ? -14.861 -31.861 17.635 1.00 53.69 82 GLN A CA 1
ATOM 590 C C . GLN A 1 82 ? -13.975 -32.450 16.538 1.00 53.69 82 GLN A C 1
ATOM 592 O O . GLN A 1 82 ? -13.584 -33.609 16.589 1.00 53.69 82 GLN A O 1
ATOM 597 N N . GLY A 1 83 ? -13.726 -31.670 15.485 1.00 51.69 83 GLY A N 1
ATOM 598 C CA . GLY A 1 83 ? -12.899 -32.150 14.373 1.00 51.69 83 GLY A CA 1
ATOM 599 C C . GLY A 1 83 ? -12.546 -31.150 13.276 1.00 51.69 83 GLY A C 1
ATOM 600 O O . GLY A 1 83 ? -11.792 -31.523 12.385 1.00 51.69 83 GLY A O 1
ATOM 601 N N . ARG A 1 84 ? -13.035 -29.899 13.305 1.00 54.81 84 ARG A N 1
ATOM 602 C CA . ARG A 1 84 ? -12.808 -28.946 12.198 1.00 54.81 84 ARG A CA 1
ATOM 603 C C . ARG A 1 84 ? -11.935 -27.731 12.518 1.00 54.81 84 ARG A C 1
ATOM 605 O O . ARG A 1 84 ? -11.685 -26.944 11.620 1.00 54.81 84 ARG A O 1
ATOM 612 N N . ASP A 1 85 ? -11.394 -27.620 13.729 1.00 54.22 85 ASP A N 1
ATOM 613 C CA . ASP A 1 85 ? -10.629 -26.423 14.128 1.00 54.22 85 ASP A CA 1
ATOM 614 C C . ASP A 1 85 ? -9.124 -26.670 14.333 1.00 54.22 85 ASP A C 1
ATOM 616 O O . ASP A 1 85 ? -8.412 -25.815 14.853 1.00 54.22 85 ASP A O 1
ATOM 620 N N . ARG A 1 86 ? -8.596 -27.828 13.907 1.00 54.53 86 ARG A N 1
ATOM 621 C CA . ARG A 1 86 ? -7.146 -28.123 13.976 1.00 54.53 86 ARG A CA 1
ATOM 622 C C . ARG A 1 86 ? -6.354 -27.770 12.713 1.00 54.53 86 ARG A C 1
ATOM 624 O O . ARG A 1 86 ? -5.134 -27.861 12.749 1.00 54.53 86 ARG A O 1
ATOM 631 N N . ASN A 1 87 ? -7.004 -27.315 11.640 1.00 52.72 87 ASN A N 1
ATOM 632 C CA . ASN A 1 87 ? -6.318 -26.945 10.392 1.00 52.72 87 ASN A CA 1
ATOM 633 C C . ASN A 1 87 ? -5.912 -25.462 10.296 1.00 52.72 87 ASN A C 1
ATOM 635 O O . ASN A 1 87 ? -5.409 -25.051 9.258 1.00 52.72 87 ASN A O 1
ATOM 639 N N . ASN A 1 88 ? -6.087 -24.661 11.354 1.00 54.00 88 ASN A N 1
ATOM 640 C CA . ASN A 1 88 ? -5.816 -23.215 11.324 1.00 54.00 88 ASN A CA 1
ATOM 641 C C . ASN A 1 88 ? -4.572 -22.786 12.132 1.00 54.00 88 ASN A C 1
ATOM 643 O O . ASN A 1 88 ? -4.565 -21.711 12.718 1.00 54.00 88 ASN A O 1
ATOM 647 N N . ARG A 1 89 ? -3.547 -23.643 12.260 1.00 52.97 89 ARG A N 1
ATOM 648 C CA . ARG A 1 89 ? -2.373 -23.384 13.129 1.00 52.97 89 ARG A CA 1
ATOM 649 C C . ARG A 1 89 ? -1.003 -23.491 12.446 1.00 52.97 89 ARG A C 1
ATOM 651 O O . ARG A 1 89 ? -0.010 -23.682 13.137 1.00 52.97 89 ARG A O 1
ATOM 658 N N . GLY A 1 90 ? -0.921 -23.385 11.119 1.00 48.12 90 GLY A N 1
ATOM 659 C CA . GLY A 1 90 ? 0.346 -23.670 10.424 1.00 48.12 90 GLY A CA 1
ATOM 660 C C . GLY A 1 90 ? 0.704 -22.830 9.201 1.00 48.12 90 GLY A C 1
ATOM 661 O O . GLY A 1 90 ? 1.691 -23.160 8.560 1.00 48.12 90 GLY A O 1
ATOM 662 N N . GLY A 1 91 ? -0.056 -21.787 8.850 1.00 51.22 91 GLY A N 1
ATOM 663 C CA . GLY A 1 91 ? 0.221 -20.979 7.647 1.00 51.22 91 GLY A CA 1
ATOM 664 C C . GLY A 1 91 ? 0.739 -19.560 7.908 1.00 51.22 91 GLY A C 1
ATOM 665 O O . GLY A 1 91 ? 1.066 -18.850 6.963 1.00 51.22 91 GLY A O 1
ATOM 666 N N . ASP A 1 92 ? 0.788 -19.119 9.168 1.00 54.62 92 ASP A N 1
ATOM 667 C CA . ASP A 1 92 ? 0.889 -17.693 9.515 1.00 54.62 92 ASP A CA 1
ATOM 668 C C . ASP A 1 92 ? 2.300 -17.086 9.433 1.00 54.62 92 ASP A C 1
ATOM 670 O O . ASP A 1 92 ? 2.459 -15.897 9.681 1.00 54.62 92 ASP A O 1
ATOM 674 N N . SER A 1 93 ? 3.333 -17.851 9.073 1.00 59.12 93 SER A N 1
ATOM 675 C CA . SER A 1 93 ? 4.726 -17.389 9.177 1.00 59.12 93 SER A CA 1
ATOM 676 C C . SER A 1 93 ? 5.345 -16.848 7.887 1.00 59.12 93 SER A C 1
ATOM 678 O O . SER A 1 93 ? 6.506 -16.448 7.917 1.00 59.12 93 SER A O 1
ATOM 680 N N . GLN A 1 94 ? 4.631 -16.844 6.755 1.00 80.06 94 GLN A N 1
ATOM 681 C CA . GLN A 1 94 ? 5.208 -16.372 5.486 1.00 80.06 94 GLN A CA 1
ATOM 682 C C . GLN A 1 94 ? 4.856 -14.921 5.139 1.00 80.06 94 GLN A C 1
ATOM 684 O O . GLN A 1 94 ? 5.528 -14.312 4.309 1.00 80.06 94 GLN A O 1
ATOM 689 N N . PHE A 1 95 ? 3.828 -14.346 5.764 1.00 89.88 95 PHE A N 1
ATOM 690 C CA . PHE A 1 95 ? 3.370 -13.009 5.408 1.00 89.88 95 PHE A CA 1
ATOM 691 C C . PHE A 1 95 ? 3.997 -11.932 6.297 1.00 89.88 95 PHE A C 1
ATOM 693 O O . PHE A 1 95 ? 4.004 -12.025 7.521 1.00 89.88 95 PHE A O 1
ATOM 700 N N . LEU A 1 96 ? 4.491 -10.879 5.657 1.00 91.88 96 LEU A N 1
ATOM 701 C CA . LEU A 1 96 ? 4.914 -9.634 6.272 1.00 91.88 96 LEU A CA 1
ATOM 702 C C . LEU A 1 96 ? 3.675 -8.815 6.634 1.00 91.88 96 LEU A C 1
ATOM 704 O O . LEU A 1 96 ? 2.895 -8.420 5.765 1.00 91.88 96 LEU A O 1
ATOM 708 N N . GLU A 1 97 ? 3.513 -8.536 7.922 1.00 93.31 97 GLU A N 1
ATOM 709 C CA . GLU A 1 97 ? 2.419 -7.724 8.447 1.00 93.31 97 GLU A CA 1
ATOM 710 C C . GLU A 1 97 ? 2.942 -6.329 8.807 1.00 93.31 97 GLU A C 1
ATOM 712 O O . GLU A 1 97 ? 3.887 -6.168 9.584 1.00 93.31 97 GLU A O 1
ATOM 717 N N . ARG A 1 98 ? 2.325 -5.288 8.245 1.00 94.50 98 ARG A N 1
ATOM 718 C CA . ARG A 1 98 ? 2.656 -3.887 8.524 1.00 94.50 98 ARG A CA 1
ATOM 719 C C . ARG A 1 98 ? 1.420 -3.139 8.990 1.00 94.50 98 ARG A C 1
ATOM 721 O O . ARG A 1 98 ? 0.428 -3.022 8.272 1.00 94.50 98 ARG A O 1
ATOM 728 N N . VAL A 1 99 ? 1.492 -2.588 10.198 1.00 95.75 99 VAL A N 1
ATOM 729 C CA . VAL A 1 99 ? 0.458 -1.695 10.728 1.00 95.75 99 VAL A CA 1
ATOM 730 C C . VAL A 1 99 ? 0.749 -0.282 10.242 1.00 95.75 99 VAL A C 1
ATOM 732 O O . VAL A 1 99 ? 1.814 0.262 10.521 1.00 95.75 99 VAL A O 1
ATOM 735 N N . VAL A 1 100 ? -0.195 0.313 9.515 1.00 95.50 100 VAL A N 1
ATOM 736 C CA . VAL A 1 100 ? -0.013 1.646 8.927 1.00 95.50 100 VAL A CA 1
ATOM 737 C C . VAL A 1 100 ? -0.441 2.727 9.909 1.00 95.50 100 VAL A C 1
ATOM 739 O O . VAL A 1 100 ? 0.313 3.652 10.200 1.00 95.50 100 VAL A O 1
ATOM 742 N N . THR A 1 101 ? -1.665 2.617 10.424 1.00 95.38 101 THR A N 1
ATOM 743 C CA . THR A 1 101 ? -2.215 3.557 11.402 1.00 95.38 101 THR A CA 1
ATOM 744 C C . THR A 1 101 ? -3.119 2.853 12.397 1.00 95.38 101 THR A C 1
ATOM 746 O O . THR A 1 101 ? -3.828 1.896 12.074 1.00 95.38 101 THR A O 1
ATOM 749 N N . ILE A 1 102 ? -3.117 3.378 13.621 1.00 96.38 102 ILE A N 1
ATOM 750 C CA . ILE A 1 102 ? -4.038 2.995 14.685 1.00 96.38 102 ILE A CA 1
ATOM 751 C C . ILE A 1 102 ? -4.745 4.265 15.143 1.00 96.38 102 ILE A C 1
ATOM 753 O O . ILE A 1 102 ? -4.097 5.219 15.562 1.00 96.38 102 ILE A O 1
ATOM 757 N N . ASN A 1 103 ? -6.075 4.264 15.101 1.00 96.38 103 ASN A N 1
ATOM 758 C CA . ASN A 1 103 ? -6.882 5.375 15.598 1.00 96.38 103 ASN A CA 1
ATOM 759 C C . ASN A 1 103 ? -7.739 4.924 16.779 1.00 96.38 103 ASN A C 1
ATOM 761 O O . ASN A 1 103 ? -8.288 3.820 16.787 1.00 96.38 103 ASN A O 1
ATOM 765 N N . ARG A 1 104 ? -7.923 5.816 17.756 1.00 97.38 104 ARG A N 1
ATOM 766 C CA . ARG A 1 104 ? -8.917 5.657 18.822 1.00 97.38 104 ARG A CA 1
ATOM 767 C C . ARG A 1 104 ? -10.169 6.449 18.458 1.00 97.38 104 ARG A C 1
ATOM 769 O O . ARG A 1 104 ? -10.159 7.676 18.480 1.00 97.38 104 ARG A O 1
ATOM 776 N N . VAL A 1 105 ? -11.257 5.750 18.166 1.00 96.69 105 VAL A N 1
ATOM 777 C CA . VAL A 1 105 ? -12.567 6.337 17.852 1.00 96.69 105 VAL A CA 1
ATOM 778 C C . VAL A 1 105 ? -13.509 6.229 19.051 1.00 96.69 105 VAL A C 1
ATOM 780 O O . VAL A 1 105 ? -13.333 5.373 19.917 1.00 96.69 105 VAL A O 1
ATOM 783 N N . SER A 1 106 ? -14.524 7.093 19.133 1.00 96.69 106 SER A N 1
ATOM 784 C CA . SER A 1 106 ? -15.450 7.112 20.275 1.00 96.69 106 SER A CA 1
ATOM 785 C C . SER A 1 106 ? -16.911 7.243 19.862 1.00 96.69 106 SER A C 1
ATOM 787 O O . SER A 1 106 ? -17.233 8.107 19.052 1.00 96.69 106 SER A O 1
ATOM 789 N N . LYS A 1 107 ? -17.795 6.463 20.492 1.00 96.44 107 LYS A N 1
ATOM 790 C CA . LYS A 1 107 ? -19.254 6.635 20.446 1.00 96.44 107 LYS A CA 1
ATOM 791 C C . LYS A 1 107 ? -19.740 7.278 21.746 1.00 96.44 107 LYS A C 1
ATOM 793 O O . LYS A 1 107 ? -19.479 6.741 22.823 1.00 96.44 107 LYS A O 1
ATOM 798 N N . VAL A 1 108 ? -20.464 8.389 21.651 1.00 97.50 108 VAL A N 1
ATOM 799 C CA . VAL A 1 108 ? -21.078 9.061 22.810 1.00 97.50 108 VAL A CA 1
ATOM 800 C C . VAL A 1 108 ? -22.336 8.297 23.247 1.00 97.50 108 VAL A C 1
ATOM 802 O O . VAL A 1 108 ? -23.103 7.820 22.411 1.00 97.50 108 VAL A O 1
ATOM 805 N N . VAL A 1 109 ? -22.524 8.130 24.556 1.00 97.00 109 VAL A N 1
ATOM 806 C CA . VAL A 1 109 ? -23.686 7.486 25.193 1.00 97.00 109 VAL A CA 1
ATOM 807 C C . VAL A 1 109 ? -24.118 8.294 26.422 1.00 97.00 109 VAL A C 1
ATOM 809 O O . VAL A 1 109 ? -23.354 9.118 26.913 1.00 97.00 109 VAL A O 1
ATOM 812 N N . LYS A 1 110 ? -25.309 8.016 26.975 1.00 95.12 110 LYS A N 1
ATOM 813 C CA . LYS A 1 110 ? -25.870 8.742 28.137 1.00 95.12 110 LYS A CA 1
ATOM 814 C C . LYS A 1 110 ? -24.963 8.821 29.380 1.00 95.12 110 LYS A C 1
ATOM 816 O O . LYS A 1 110 ? -25.165 9.690 30.210 1.00 95.12 110 LYS A O 1
ATOM 821 N N . GLY A 1 111 ? -23.994 7.911 29.509 1.00 93.81 111 GLY A N 1
ATOM 822 C CA . GLY A 1 111 ? -23.054 7.841 30.635 1.00 93.81 111 GLY A CA 1
ATOM 823 C C . GLY A 1 111 ? -21.590 8.112 30.271 1.00 93.81 111 GLY A C 1
ATOM 824 O O . GLY A 1 111 ? -20.714 7.726 31.033 1.00 93.81 111 GLY A O 1
ATOM 825 N N . GLY A 1 112 ? -21.298 8.683 29.096 1.00 95.06 112 GLY A N 1
ATOM 826 C CA . GLY A 1 112 ? -19.932 9.045 28.697 1.00 95.06 112 GLY A CA 1
ATOM 827 C C . GLY A 1 112 ? -19.575 8.645 27.266 1.00 95.06 112 GLY A C 1
ATOM 828 O O . GLY A 1 112 ? -20.402 8.687 26.356 1.00 95.06 112 GLY A O 1
ATOM 829 N N . ARG A 1 113 ? -18.315 8.257 27.044 1.00 95.00 113 ARG A N 1
ATOM 830 C CA . ARG A 1 113 ? -17.790 7.881 25.722 1.00 95.00 113 ARG A CA 1
ATOM 831 C C . ARG A 1 113 ? -17.317 6.434 25.739 1.00 95.00 113 ARG A C 1
ATOM 833 O O . ARG A 1 113 ? -16.468 6.059 26.537 1.00 95.00 113 ARG A O 1
ATOM 840 N N . ARG A 1 114 ? -17.844 5.619 24.826 1.00 95.00 114 ARG A N 1
ATOM 841 C CA . ARG A 1 114 ? -17.320 4.276 24.559 1.00 95.00 114 ARG A CA 1
ATOM 842 C C . ARG A 1 114 ? -16.233 4.370 23.503 1.00 95.00 114 ARG A C 1
ATOM 844 O O . ARG A 1 114 ? -16.523 4.721 22.358 1.00 95.00 114 ARG A O 1
ATOM 851 N N . PHE A 1 115 ? -15.002 4.063 23.889 1.00 96.62 115 PHE A N 1
ATOM 852 C CA . PHE A 1 115 ? -13.870 4.026 22.973 1.00 96.62 115 PHE A CA 1
ATOM 853 C C . PHE A 1 115 ? -13.814 2.705 22.202 1.00 96.62 115 PHE A C 1
ATOM 855 O O . PHE A 1 115 ? -14.302 1.662 22.640 1.00 96.62 115 PHE A O 1
ATOM 862 N N . SER A 1 116 ? -13.248 2.761 21.009 1.00 97.31 116 SER A N 1
ATOM 863 C CA . SER A 1 116 ? -12.878 1.608 20.198 1.00 97.31 116 SER A CA 1
ATOM 864 C C . SER A 1 116 ? -11.616 1.962 19.428 1.00 97.31 116 SER A C 1
ATOM 866 O O . SER A 1 116 ? -11.365 3.135 19.153 1.00 97.31 116 SER A O 1
ATOM 868 N N . PHE A 1 117 ? -10.838 0.958 19.060 1.00 98.19 117 PHE A N 1
ATOM 869 C CA . PHE A 1 117 ? -9.645 1.131 18.249 1.00 98.19 117 PHE A CA 1
ATOM 870 C C . PHE A 1 117 ? -9.902 0.615 16.845 1.00 98.19 117 PHE A C 1
ATOM 872 O O . PHE A 1 117 ? -10.601 -0.384 16.656 1.00 98.19 117 PHE A O 1
ATOM 879 N N . THR A 1 118 ? -9.350 1.322 15.870 1.00 97.56 118 THR A N 1
ATOM 880 C CA . THR A 1 118 ? -9.353 0.924 14.467 1.00 97.56 118 THR A CA 1
ATOM 881 C C . THR A 1 118 ? -7.914 0.797 14.006 1.00 97.56 118 THR A C 1
ATOM 883 O O . THR A 1 118 ? -7.120 1.692 14.298 1.00 97.56 118 THR A O 1
ATOM 886 N N . ALA A 1 119 ? -7.588 -0.268 13.287 1.00 97.38 119 ALA A N 1
ATOM 887 C CA . ALA A 1 119 ? -6.256 -0.522 12.761 1.00 97.38 119 ALA A CA 1
ATOM 888 C C . ALA A 1 119 ? -6.339 -0.733 11.248 1.00 97.38 119 ALA A C 1
ATOM 890 O O . ALA A 1 119 ? -7.114 -1.570 10.787 1.00 97.38 119 ALA A O 1
ATOM 891 N N . LEU A 1 120 ? -5.541 0.024 10.493 1.00 97.12 120 LEU A N 1
ATOM 892 C CA . LEU A 1 120 ? -5.307 -0.225 9.074 1.00 97.12 120 LEU A CA 1
ATOM 893 C C . LEU A 1 120 ? -4.032 -1.057 8.945 1.00 97.12 120 LEU A C 1
ATOM 895 O O . LEU A 1 120 ? -2.956 -0.612 9.357 1.00 97.12 120 LEU A O 1
ATOM 899 N N . VAL A 1 121 ? -4.167 -2.261 8.400 1.00 96.75 121 VAL A N 1
ATOM 900 C CA . VAL A 1 121 ? -3.082 -3.239 8.304 1.00 96.75 121 VAL A CA 1
ATOM 901 C C . VAL A 1 121 ? -2.895 -3.645 6.851 1.00 96.75 121 VAL A C 1
ATOM 903 O O . VAL A 1 121 ? -3.863 -3.822 6.112 1.00 96.75 121 VAL A O 1
ATOM 906 N N . VAL A 1 122 ? -1.639 -3.788 6.452 1.00 97.00 122 VAL A N 1
ATOM 907 C CA . VAL A 1 122 ? -1.234 -4.325 5.158 1.00 97.00 122 VAL A CA 1
ATOM 908 C C . VAL A 1 122 ? -0.511 -5.639 5.401 1.00 97.00 122 VAL A C 1
ATOM 910 O O . VAL A 1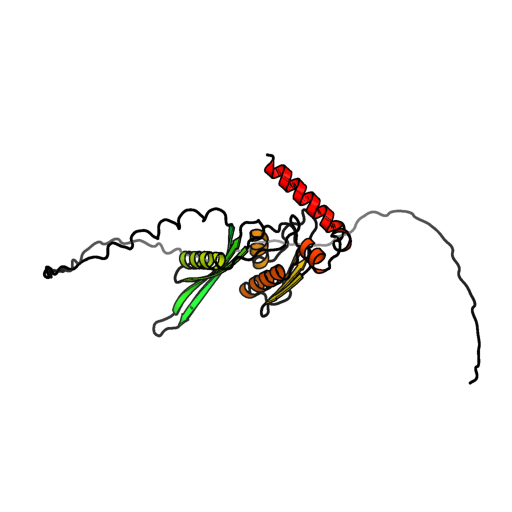 122 ? 0.347 -5.726 6.279 1.00 97.00 122 VAL A O 1
ATOM 913 N N . VAL A 1 123 ? -0.852 -6.653 4.620 1.00 95.75 123 VAL A N 1
ATOM 914 C CA . VAL A 1 123 ? -0.247 -7.984 4.681 1.00 95.75 123 VAL A CA 1
ATOM 915 C C . VAL A 1 123 ? 0.275 -8.326 3.293 1.00 95.75 123 VAL A C 1
ATOM 917 O O . VAL A 1 123 ? -0.432 -8.108 2.315 1.00 95.75 123 VAL A O 1
ATOM 920 N N . GLY A 1 124 ? 1.488 -8.855 3.179 1.00 95.19 124 GLY A N 1
ATOM 921 C CA . GLY A 1 124 ? 2.010 -9.311 1.890 1.00 95.19 124 GLY A CA 1
ATOM 922 C C . GLY A 1 124 ? 3.153 -10.302 2.019 1.00 95.19 124 GLY A C 1
ATOM 923 O O . GLY A 1 124 ? 3.714 -10.465 3.092 1.00 95.19 124 GLY A O 1
ATOM 924 N N . ASP A 1 125 ? 3.480 -11.000 0.941 1.00 91.88 125 ASP A N 1
ATOM 925 C CA . ASP A 1 125 ? 4.527 -12.033 0.913 1.00 91.88 125 ASP A CA 1
ATOM 926 C C . ASP A 1 125 ? 5.897 -11.508 0.444 1.00 91.88 125 ASP A C 1
ATOM 928 O O . ASP A 1 125 ? 6.852 -12.276 0.335 1.00 91.88 125 ASP A O 1
ATOM 932 N N . GLY A 1 126 ? 6.003 -10.212 0.118 1.00 89.88 126 GLY A N 1
ATOM 933 C CA . GLY A 1 126 ? 7.198 -9.632 -0.507 1.00 89.88 126 GLY A CA 1
ATOM 934 C C . GLY A 1 126 ? 7.447 -10.133 -1.938 1.00 89.88 126 GLY A C 1
ATOM 935 O O . GLY A 1 126 ? 8.488 -9.848 -2.534 1.00 89.88 126 GLY A O 1
ATOM 936 N N . ASN A 1 127 ? 6.504 -10.882 -2.509 1.00 88.81 127 ASN A N 1
ATOM 937 C CA . ASN A 1 127 ? 6.598 -11.507 -3.820 1.00 88.81 127 ASN A CA 1
ATOM 938 C C . ASN A 1 127 ? 5.454 -11.124 -4.764 1.00 88.81 127 ASN A C 1
ATOM 940 O O . ASN A 1 127 ? 5.159 -11.830 -5.728 1.00 88.81 127 ASN A O 1
ATOM 944 N N . GLY A 1 128 ? 4.877 -9.945 -4.545 1.00 88.88 128 GLY A N 1
ATOM 945 C CA . GLY A 1 128 ? 3.815 -9.393 -5.374 1.00 88.88 128 GLY A CA 1
ATOM 946 C C . GLY A 1 128 ? 2.412 -9.813 -4.946 1.00 88.88 128 GLY A C 1
ATOM 947 O O . GLY A 1 128 ? 1.472 -9.477 -5.660 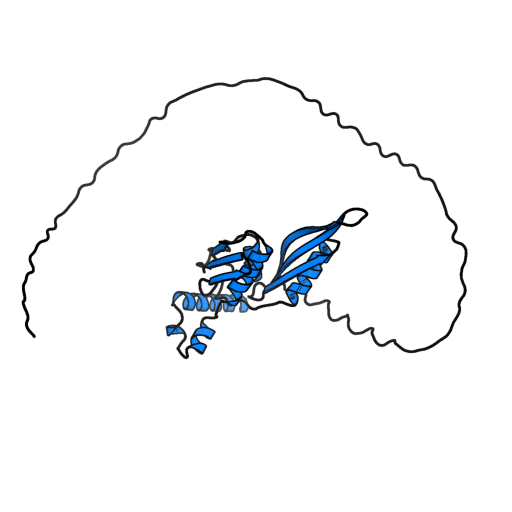1.00 88.88 128 GLY A O 1
ATOM 948 N N . LEU A 1 129 ? 2.229 -10.497 -3.812 1.00 93.62 129 LEU A N 1
ATOM 949 C CA . LEU A 1 129 ? 0.914 -10.716 -3.211 1.00 93.62 129 LEU A CA 1
ATOM 950 C C . LEU A 1 129 ? 0.718 -9.753 -2.038 1.00 93.62 129 LEU A C 1
ATOM 952 O O . LEU A 1 129 ? 1.480 -9.772 -1.073 1.00 93.62 129 LEU A O 1
ATOM 956 N N . VAL A 1 130 ? -0.319 -8.916 -2.105 1.00 96.00 130 VAL A N 1
ATOM 957 C CA . VAL A 1 130 ? -0.627 -7.928 -1.058 1.00 96.00 130 VAL A CA 1
ATOM 958 C C . VAL A 1 130 ? -2.114 -7.900 -0.766 1.00 96.00 130 VAL A C 1
ATOM 960 O O . VAL A 1 130 ? -2.938 -8.081 -1.655 1.00 96.00 130 VAL A O 1
ATOM 963 N N . GLY A 1 131 ? -2.460 -7.672 0.493 1.00 96.19 131 GLY A N 1
ATOM 964 C CA . GLY A 1 131 ? -3.811 -7.438 0.969 1.00 96.19 131 GLY A CA 1
ATOM 965 C C . GLY A 1 131 ? -3.837 -6.271 1.948 1.00 96.19 131 GLY A C 1
ATOM 966 O O . GLY A 1 131 ? -2.873 -6.010 2.670 1.00 96.19 131 GLY A O 1
ATOM 967 N N . VAL A 1 132 ? -4.959 -5.559 1.977 1.00 96.81 132 VAL A N 1
ATOM 968 C CA . VAL A 1 132 ? -5.221 -4.472 2.928 1.00 96.81 132 VAL A CA 1
ATOM 969 C C . VAL A 1 132 ? -6.464 -4.828 3.730 1.00 96.81 132 VAL A C 1
ATOM 971 O O . VAL A 1 132 ? -7.449 -5.305 3.166 1.00 96.81 132 VAL A O 1
ATOM 974 N N . GLY A 1 133 ? -6.421 -4.590 5.038 1.00 96.69 133 GLY A N 1
ATOM 975 C CA . GLY A 1 133 ? -7.525 -4.868 5.948 1.00 96.69 133 GLY A CA 1
ATOM 976 C C . GLY A 1 133 ? -7.746 -3.752 6.961 1.00 96.69 133 GLY A C 1
ATOM 977 O O . GLY A 1 133 ? -6.820 -3.023 7.335 1.00 96.69 133 GLY A O 1
ATOM 978 N N . TYR A 1 134 ? -8.993 -3.620 7.407 1.00 96.88 134 TYR A N 1
ATOM 979 C CA . TYR A 1 134 ? -9.447 -2.583 8.319 1.00 96.88 134 TYR A CA 1
ATOM 980 C C . TYR A 1 134 ? -10.124 -3.204 9.547 1.00 96.88 134 TYR A C 1
ATOM 982 O O . TYR A 1 134 ? -11.319 -3.486 9.607 1.00 96.88 134 TYR A O 1
ATOM 990 N N . GLY A 1 135 ? -9.351 -3.364 10.613 1.00 97.12 135 GLY A N 1
ATOM 991 C CA . GLY A 1 135 ? -9.847 -3.951 11.847 1.00 97.12 135 GLY A CA 1
ATOM 992 C C . GLY A 1 135 ? -10.469 -2.923 12.786 1.00 97.12 135 GLY A C 1
ATOM 993 O O . GLY A 1 135 ? -9.926 -1.836 12.979 1.00 97.12 135 GLY A O 1
ATOM 994 N N . LYS A 1 136 ? -11.567 -3.286 13.463 1.00 97.00 136 LYS A N 1
ATOM 995 C CA . LYS A 1 136 ? -12.126 -2.515 14.588 1.00 97.00 136 LYS A CA 1
ATOM 996 C C . LYS A 1 136 ? -12.450 -3.405 15.785 1.00 97.00 136 LYS A C 1
ATOM 998 O O . LYS A 1 136 ? -13.146 -4.419 15.667 1.00 97.00 136 LYS A O 1
ATOM 1003 N N . ALA A 1 137 ? -11.992 -3.000 16.965 1.00 97.75 137 ALA A N 1
ATOM 1004 C CA . ALA A 1 137 ? -12.257 -3.713 18.212 1.00 97.75 137 ALA A CA 1
ATOM 1005 C C . ALA A 1 137 ? -12.239 -2.784 19.437 1.00 97.75 137 ALA A C 1
ATOM 1007 O O . ALA A 1 137 ? -12.072 -1.570 19.321 1.00 97.75 137 ALA A O 1
ATOM 1008 N N . LYS A 1 138 ? -12.467 -3.359 20.624 1.00 96.12 138 LYS A N 1
ATOM 1009 C CA . LYS A 1 138 ? -12.397 -2.633 21.903 1.00 96.12 138 LYS A CA 1
ATOM 1010 C C . LYS A 1 138 ? -10.957 -2.422 22.377 1.00 96.12 138 LYS A C 1
ATOM 1012 O O . LYS A 1 138 ? -10.703 -1.447 23.071 1.00 96.12 138 LYS A O 1
ATOM 1017 N N . GLU A 1 139 ? -10.042 -3.294 21.966 1.00 96.44 139 GLU A N 1
ATOM 1018 C CA . GLU A 1 139 ? -8.621 -3.268 22.321 1.00 96.44 139 GLU A CA 1
ATOM 1019 C C . GLU A 1 139 ? -7.761 -3.225 21.054 1.00 96.44 139 GLU A C 1
ATOM 1021 O O . GLU A 1 139 ? -8.216 -3.595 19.970 1.00 96.44 139 GLU A O 1
ATOM 1026 N N . VAL A 1 140 ? -6.512 -2.777 21.180 1.00 97.19 140 VAL A N 1
ATOM 1027 C CA . VAL A 1 140 ? -5.602 -2.617 20.035 1.00 97.19 140 VAL A CA 1
ATOM 1028 C C . VAL A 1 140 ? -5.181 -3.963 19.418 1.00 97.19 140 VAL A C 1
ATOM 1030 O O . VAL A 1 140 ? -5.345 -4.108 18.206 1.00 97.19 140 VAL A O 1
ATOM 1033 N N . PRO A 1 141 ? -4.727 -4.980 20.183 1.00 96.62 141 PRO A N 1
ATOM 1034 C CA . PRO A 1 141 ? -4.261 -6.239 19.586 1.00 96.62 141 PRO A CA 1
ATOM 1035 C C . PRO A 1 141 ? -5.379 -6.995 18.859 1.00 96.62 141 PRO A C 1
ATOM 1037 O O . PRO A 1 141 ? -5.176 -7.559 17.783 1.00 96.62 141 PRO A O 1
ATOM 1040 N N . THR A 1 142 ? -6.598 -6.940 19.406 1.00 96.81 142 THR A N 1
ATOM 1041 C CA . THR A 1 142 ? -7.778 -7.548 18.780 1.00 96.81 142 THR A CA 1
ATOM 1042 C C . THR A 1 142 ? -8.224 -6.797 17.523 1.00 96.81 142 THR A C 1
ATOM 1044 O O . THR A 1 142 ? -8.763 -7.419 16.610 1.00 96.81 142 THR A O 1
ATOM 1047 N N . ALA A 1 143 ? -7.989 -5.482 17.430 1.00 97.50 143 ALA A N 1
ATOM 1048 C CA . ALA A 1 143 ? -8.229 -4.723 16.203 1.00 97.50 143 ALA A CA 1
ATOM 1049 C C . ALA A 1 143 ? -7.211 -5.091 15.114 1.00 97.50 143 ALA A C 1
ATOM 1051 O O . ALA A 1 143 ? -7.614 -5.322 13.979 1.00 97.50 143 ALA A O 1
ATOM 1052 N N . ILE A 1 144 ? -5.925 -5.207 15.461 1.00 96.62 144 ILE A N 1
ATOM 1053 C CA . ILE A 1 144 ? -4.868 -5.601 14.515 1.00 96.62 144 ILE A CA 1
ATOM 1054 C C . ILE A 1 144 ? -5.137 -7.005 13.967 1.00 96.62 144 ILE A C 1
ATOM 1056 O O . ILE A 1 144 ? -5.179 -7.173 12.754 1.00 96.62 144 ILE A O 1
ATOM 1060 N N . SER A 1 145 ? -5.426 -7.976 14.840 1.00 95.81 145 SER A N 1
ATOM 1061 C CA . SER A 1 145 ? -5.702 -9.366 14.436 1.00 95.81 145 SER A CA 1
ATOM 1062 C C . SER A 1 145 ? -6.868 -9.454 13.440 1.00 95.81 145 SER A C 1
ATOM 1064 O O . SER A 1 145 ? -6.769 -10.121 12.416 1.00 95.81 145 SER A O 1
ATOM 1066 N N . LYS A 1 146 ? -7.950 -8.694 13.676 1.00 96.44 146 LYS A N 1
ATOM 1067 C CA . LYS A 1 146 ? -9.075 -8.597 12.729 1.00 96.44 146 LYS A CA 1
ATOM 1068 C C . LYS A 1 146 ? -8.681 -7.956 11.399 1.00 96.44 146 LYS A C 1
ATOM 1070 O O . LYS A 1 146 ? -9.165 -8.388 10.360 1.00 96.44 146 LYS A O 1
ATOM 1075 N N . GLY A 1 147 ? -7.824 -6.934 11.433 1.00 96.38 147 GLY A N 1
ATOM 1076 C CA . GLY A 1 147 ? -7.293 -6.302 10.226 1.00 96.38 147 GLY A CA 1
ATOM 1077 C C . GLY A 1 147 ? -6.448 -7.270 9.397 1.00 96.38 147 GLY A C 1
ATOM 1078 O O . GLY A 1 147 ? -6.608 -7.325 8.183 1.00 96.38 147 GLY A O 1
ATOM 1079 N N . VAL A 1 148 ? -5.616 -8.092 10.042 1.00 95.94 148 VAL A N 1
ATOM 1080 C CA . VAL A 1 148 ? -4.824 -9.143 9.381 1.00 95.94 148 VAL A CA 1
ATOM 1081 C C . VAL A 1 148 ? -5.729 -10.189 8.725 1.00 95.94 148 VAL A C 1
ATOM 1083 O O . VAL A 1 148 ? -5.539 -10.523 7.557 1.00 95.94 148 VAL A O 1
ATOM 1086 N N . GLU A 1 149 ? -6.740 -10.689 9.440 1.00 94.69 149 GLU A N 1
ATOM 1087 C CA . GLU A 1 149 ? -7.694 -11.664 8.891 1.00 94.69 149 GLU A CA 1
ATOM 1088 C C . GLU A 1 149 ? -8.485 -11.116 7.698 1.00 94.69 149 GLU A C 1
ATOM 1090 O O . GLU A 1 149 ? -8.793 -11.855 6.763 1.00 94.69 149 GLU A O 1
ATOM 1095 N N . GLU A 1 150 ? -8.838 -9.831 7.719 1.00 95.62 150 GLU A N 1
ATOM 1096 C CA . GLU A 1 150 ? -9.504 -9.178 6.594 1.00 95.62 150 GLU A CA 1
ATOM 1097 C C . GLU A 1 150 ? -8.557 -8.975 5.407 1.00 95.62 150 GLU A C 1
ATOM 1099 O O . GLU A 1 150 ? -8.931 -9.273 4.274 1.00 95.62 150 GLU A O 1
ATOM 1104 N N . ALA A 1 151 ? -7.315 -8.552 5.656 1.00 95.25 151 ALA A N 1
ATOM 1105 C CA . ALA A 1 151 ? -6.301 -8.403 4.615 1.00 95.25 151 ALA A CA 1
ATOM 1106 C C . ALA A 1 151 ? -6.037 -9.733 3.896 1.00 95.25 151 ALA A C 1
ATOM 1108 O O . ALA A 1 151 ? -5.991 -9.766 2.668 1.00 95.25 151 ALA A O 1
ATOM 1109 N N . LYS A 1 152 ? -5.966 -10.839 4.651 1.00 93.06 152 LYS A N 1
ATOM 1110 C CA . LYS A 1 152 ? -5.777 -12.192 4.107 1.00 93.06 152 LYS A CA 1
ATOM 1111 C C . LYS A 1 152 ? -6.919 -12.649 3.187 1.00 93.06 152 LYS A C 1
ATOM 1113 O O . LYS A 1 152 ? -6.707 -13.502 2.332 1.00 93.06 152 LYS A O 1
ATOM 1118 N N . LYS A 1 153 ? -8.128 -12.096 3.333 1.00 93.38 153 LYS A N 1
ATOM 1119 C CA . LYS A 1 153 ? -9.265 -12.393 2.438 1.00 93.38 153 LYS A CA 1
ATOM 1120 C C . LYS A 1 153 ? -9.194 -11.611 1.128 1.00 93.38 153 LYS A C 1
ATOM 1122 O O . LYS A 1 153 ? -9.708 -12.079 0.119 1.00 93.38 153 LYS A O 1
ATOM 1127 N N . ASN A 1 154 ? -8.549 -10.446 1.147 1.00 92.75 154 ASN A N 1
ATOM 1128 C CA . ASN A 1 154 ? -8.519 -9.484 0.048 1.00 92.75 154 ASN A CA 1
ATOM 1129 C C . ASN A 1 154 ? -7.133 -9.406 -0.608 1.00 92.75 154 ASN A C 1
ATOM 1131 O O . ASN A 1 154 ? -6.623 -8.313 -0.865 1.00 92.75 154 ASN A O 1
ATOM 1135 N N . PHE A 1 155 ? -6.513 -10.557 -0.868 1.00 93.81 155 PHE A N 1
ATOM 1136 C CA . PHE A 1 155 ? -5.248 -10.593 -1.589 1.00 93.81 155 PHE A CA 1
ATOM 1137 C C . PHE A 1 155 ? -5.436 -10.260 -3.068 1.00 93.81 155 PHE A C 1
ATOM 1139 O O . PHE A 1 155 ? -6.338 -10.766 -3.737 1.00 93.81 155 PHE A O 1
ATOM 1146 N N . PHE A 1 156 ? -4.535 -9.439 -3.589 1.00 93.81 156 PHE A N 1
ATOM 1147 C CA . PHE A 1 156 ? -4.406 -9.158 -5.007 1.00 93.81 156 PHE A CA 1
ATOM 1148 C C . PHE A 1 156 ? -2.944 -9.294 -5.430 1.00 93.81 156 PHE A C 1
ATOM 1150 O O . PHE A 1 156 ? -2.021 -9.130 -4.628 1.00 93.81 156 PHE A O 1
ATOM 1157 N N . ARG A 1 157 ? -2.746 -9.630 -6.706 1.00 92.69 157 ARG A N 1
ATOM 1158 C CA . ARG A 1 157 ? -1.423 -9.783 -7.306 1.00 92.69 157 ARG A CA 1
ATOM 1159 C C . ARG A 1 157 ? -0.995 -8.475 -7.959 1.00 92.69 157 ARG A C 1
ATOM 1161 O O . ARG A 1 157 ? -1.773 -7.870 -8.691 1.00 92.69 157 ARG A O 1
ATOM 1168 N N . VAL A 1 158 ? 0.244 -8.076 -7.709 1.00 94.19 158 VAL A N 1
ATOM 1169 C CA . VAL A 1 158 ? 0.872 -6.865 -8.234 1.00 94.19 158 VAL A CA 1
ATOM 1170 C C . VAL A 1 158 ? 1.839 -7.238 -9.361 1.00 94.19 158 VAL A C 1
ATOM 1172 O O . VAL A 1 158 ? 2.817 -7.949 -9.112 1.00 94.19 158 VAL A O 1
ATOM 1175 N N . PRO A 1 159 ? 1.609 -6.755 -10.593 1.00 92.38 159 PRO A N 1
ATOM 1176 C CA . PRO A 1 159 ? 2.569 -6.860 -11.687 1.00 92.38 159 PRO A CA 1
ATOM 1177 C C . PRO A 1 159 ? 3.874 -6.126 -11.361 1.00 92.38 159 PRO A C 1
ATOM 1179 O O . PRO A 1 159 ? 3.876 -4.916 -11.128 1.00 92.38 159 PRO A O 1
ATOM 1182 N N . ARG A 1 160 ? 5.001 -6.840 -11.385 1.00 89.94 160 ARG A N 1
ATOM 1183 C CA . ARG A 1 160 ? 6.337 -6.265 -11.162 1.00 89.94 160 ARG A CA 1
ATOM 1184 C C . ARG A 1 160 ? 7.342 -6.789 -12.175 1.00 89.94 160 ARG A C 1
ATOM 1186 O O . ARG A 1 160 ? 7.232 -7.922 -12.635 1.00 89.94 160 ARG A O 1
ATOM 1193 N N . VAL A 1 161 ? 8.341 -5.969 -12.483 1.00 88.19 161 VAL A N 1
ATOM 1194 C CA . VAL A 1 161 ? 9.480 -6.337 -13.329 1.00 88.19 161 VAL A CA 1
ATOM 1195 C C . VAL A 1 161 ? 10.735 -6.227 -12.472 1.00 88.19 161 VAL A C 1
ATOM 1197 O O . VAL A 1 161 ? 11.224 -5.131 -12.191 1.00 88.19 161 VAL A O 1
ATOM 1200 N N . GLY A 1 162 ? 11.218 -7.375 -11.992 1.00 86.75 162 GLY A N 1
ATOM 1201 C CA . GLY A 1 162 ? 12.283 -7.430 -10.994 1.00 86.75 162 GLY A CA 1
ATOM 1202 C C . GLY A 1 162 ? 11.885 -6.703 -9.709 1.00 86.75 162 GLY A C 1
ATOM 1203 O O . GLY A 1 162 ? 10.932 -7.099 -9.040 1.00 86.75 162 GLY A O 1
ATOM 1204 N N . ASN A 1 163 ? 12.605 -5.624 -9.400 1.00 89.06 163 ASN A N 1
ATOM 1205 C CA . ASN A 1 163 ? 12.461 -4.852 -8.163 1.00 89.06 163 ASN A CA 1
ATOM 1206 C C . ASN A 1 163 ? 11.544 -3.619 -8.288 1.00 89.06 163 ASN A C 1
ATOM 1208 O O . ASN A 1 163 ? 11.319 -2.934 -7.288 1.00 89.06 163 ASN A O 1
ATOM 1212 N N . THR A 1 164 ? 11.033 -3.309 -9.488 1.00 92.38 164 THR A N 1
ATOM 1213 C CA . THR A 1 164 ? 10.267 -2.079 -9.773 1.00 92.38 164 THR A CA 1
ATOM 1214 C C . THR A 1 164 ? 8.960 -2.350 -10.534 1.00 92.38 164 THR A C 1
ATOM 1216 O O . THR A 1 164 ? 8.667 -3.478 -10.942 1.00 92.38 164 THR A O 1
ATOM 1219 N N . ILE A 1 165 ? 8.155 -1.299 -10.719 1.00 93.38 165 ILE A N 1
ATOM 1220 C CA . ILE A 1 165 ? 6.901 -1.333 -11.487 1.00 93.38 165 ILE A CA 1
ATOM 1221 C C . ILE A 1 165 ? 7.160 -1.227 -13.008 1.00 93.38 165 ILE A C 1
ATOM 1223 O O . ILE A 1 165 ? 8.121 -0.578 -13.424 1.00 93.38 165 ILE A O 1
ATOM 1227 N N . PRO A 1 166 ? 6.313 -1.815 -13.874 1.00 92.06 166 PRO A N 1
ATOM 1228 C CA . PRO A 1 166 ? 6.509 -1.760 -15.330 1.00 92.06 166 PRO A CA 1
ATOM 1229 C C . PRO A 1 166 ? 6.491 -0.336 -15.927 1.00 92.06 166 PRO A C 1
ATOM 1231 O O . PRO A 1 166 ? 7.368 0.055 -16.712 1.00 92.06 166 PRO A O 1
ATOM 1234 N N . HIS A 1 167 ? 5.489 0.460 -15.558 1.00 92.62 167 HIS A N 1
ATOM 1235 C CA . HIS A 1 167 ? 5.207 1.771 -16.141 1.00 92.62 167 HIS A CA 1
ATOM 1236 C C . HIS A 1 167 ? 4.694 2.749 -15.070 1.00 92.62 167 HIS A C 1
ATOM 1238 O O . HIS A 1 167 ? 4.270 2.305 -14.002 1.00 92.62 167 HIS A O 1
ATOM 1244 N N . PRO A 1 168 ? 4.787 4.073 -15.298 1.00 95.00 168 PRO A N 1
ATOM 1245 C CA . PRO A 1 168 ? 4.233 5.048 -14.366 1.00 95.00 168 PRO A CA 1
ATOM 1246 C C . PRO A 1 168 ? 2.703 4.982 -14.357 1.00 95.00 168 PRO A C 1
ATOM 1248 O O . PRO A 1 168 ? 2.089 4.924 -15.419 1.00 95.00 168 PRO A O 1
ATOM 1251 N N . VAL A 1 169 ? 2.104 5.032 -13.169 1.00 96.31 169 VAL A N 1
ATOM 1252 C CA . VAL A 1 169 ? 0.648 4.975 -12.974 1.00 96.31 169 VAL A CA 1
ATOM 1253 C C . VAL A 1 169 ? 0.192 6.031 -11.982 1.00 96.31 169 VAL A C 1
ATOM 1255 O O . VAL A 1 169 ? 0.918 6.378 -11.048 1.00 96.31 169 VAL A O 1
ATOM 1258 N N . GLN A 1 170 ? -1.029 6.517 -12.166 1.00 96.19 170 GLN A N 1
ATOM 1259 C CA . GLN A 1 170 ? -1.701 7.405 -11.229 1.00 96.19 170 GLN A CA 1
ATOM 1260 C C . GLN A 1 170 ? -2.984 6.725 -10.764 1.00 96.19 170 GLN A C 1
ATOM 1262 O O . GLN A 1 170 ? -3.916 6.560 -11.543 1.00 96.19 170 GLN A O 1
ATOM 1267 N N . GLY A 1 171 ? -3.013 6.317 -9.496 1.00 96.19 171 GLY A N 1
ATOM 1268 C CA . GLY A 1 171 ? -4.200 5.729 -8.887 1.00 96.19 171 GLY A CA 1
ATOM 1269 C C . GLY A 1 171 ? -4.999 6.764 -8.121 1.00 96.19 171 GLY A C 1
ATOM 1270 O O . GLY A 1 171 ? -4.439 7.604 -7.407 1.00 96.19 171 GLY A O 1
ATOM 1271 N N . GLU A 1 172 ? -6.316 6.660 -8.239 1.00 95.50 172 GLU A N 1
ATOM 1272 C CA . GLU A 1 172 ? -7.263 7.543 -7.576 1.00 95.50 172 GLU A CA 1
ATOM 1273 C C . GLU A 1 172 ? -8.299 6.708 -6.833 1.00 95.50 172 GLU A C 1
ATOM 1275 O O . GLU A 1 172 ? -8.917 5.806 -7.394 1.00 95.50 172 GLU A O 1
ATOM 1280 N N . ALA A 1 173 ? -8.484 6.999 -5.548 1.00 94.62 173 ALA A N 1
ATOM 1281 C CA . ALA A 1 173 ? -9.549 6.407 -4.752 1.00 94.62 173 ALA A CA 1
ATOM 1282 C C . ALA A 1 173 ? -10.109 7.452 -3.790 1.00 94.62 173 ALA A C 1
ATOM 1284 O O . ALA A 1 173 ? -9.392 8.001 -2.944 1.00 94.62 173 ALA A O 1
ATOM 1285 N N . ALA A 1 174 ? -11.412 7.713 -3.904 1.00 93.12 174 ALA A N 1
ATOM 1286 C CA . ALA A 1 174 ? -12.065 8.832 -3.233 1.00 93.12 174 ALA A CA 1
ATOM 1287 C C . ALA A 1 174 ? -11.306 10.149 -3.505 1.00 93.12 174 ALA A C 1
ATOM 1289 O O . ALA A 1 174 ? -11.167 10.547 -4.653 1.00 93.12 174 ALA A O 1
ATOM 1290 N N . ALA A 1 175 ? -10.798 10.815 -2.466 1.00 94.19 175 ALA A N 1
ATOM 1291 C CA . ALA A 1 175 ? -9.993 12.034 -2.596 1.00 94.19 175 ALA A CA 1
ATOM 1292 C C . ALA A 1 175 ? -8.469 11.776 -2.572 1.00 94.19 175 ALA A C 1
ATOM 1294 O O . ALA A 1 175 ? -7.680 12.719 -2.507 1.00 94.19 175 ALA A O 1
ATOM 1295 N N . GLY A 1 176 ? -8.035 10.514 -2.517 1.00 94.25 176 GLY A N 1
ATOM 1296 C CA . GLY A 1 176 ? -6.623 10.139 -2.546 1.00 94.25 176 GLY A CA 1
ATOM 1297 C C . GLY A 1 176 ? -6.136 9.994 -3.984 1.00 94.25 176 GLY A C 1
ATOM 1298 O O . GLY A 1 176 ? -6.723 9.227 -4.738 1.00 94.25 176 GLY A O 1
ATOM 1299 N N . VAL A 1 177 ? -5.057 10.696 -4.335 1.00 96.38 177 VAL A N 1
ATOM 1300 C CA . VAL A 1 177 ? -4.387 10.600 -5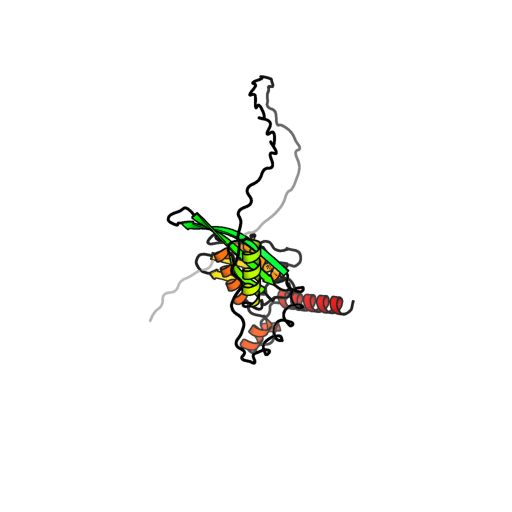.642 1.00 96.38 177 VAL A CA 1
ATOM 1301 C C . VAL A 1 177 ? -2.920 10.278 -5.394 1.00 96.38 177 VAL A C 1
ATOM 1303 O O . VAL A 1 177 ? -2.228 11.045 -4.715 1.00 96.38 177 VAL A O 1
ATOM 1306 N N . VAL A 1 178 ? -2.451 9.146 -5.917 1.00 97.12 178 VAL A N 1
ATOM 1307 C CA . VAL A 1 178 ? -1.071 8.676 -5.750 1.00 97.12 178 VAL A CA 1
ATOM 1308 C C . VAL A 1 178 ? -0.455 8.419 -7.115 1.00 97.12 178 VAL A C 1
ATOM 1310 O O . VAL A 1 178 ? -0.930 7.584 -7.880 1.00 97.12 178 VAL A O 1
ATOM 1313 N N . LEU A 1 179 ? 0.644 9.117 -7.386 1.00 96.50 179 LEU A N 1
ATOM 1314 C CA . LEU A 1 179 ? 1.494 8.869 -8.540 1.00 96.50 179 LEU A CA 1
ATOM 1315 C C . LEU A 1 179 ? 2.588 7.875 -8.146 1.00 96.50 179 LEU A C 1
ATOM 1317 O O . LEU A 1 179 ? 3.326 8.125 -7.189 1.00 96.50 179 LEU A O 1
ATOM 1321 N N . LEU A 1 180 ? 2.718 6.786 -8.901 1.00 96.50 180 LEU A N 1
ATOM 1322 C CA . LEU A 1 180 ? 3.820 5.833 -8.813 1.00 96.50 180 LEU A CA 1
ATOM 1323 C C . LEU A 1 180 ? 4.645 5.907 -10.097 1.00 96.50 180 LEU A C 1
ATOM 1325 O O . LEU A 1 180 ? 4.113 5.795 -11.201 1.00 96.50 180 LEU A O 1
ATOM 1329 N N . ARG A 1 181 ? 5.960 6.075 -9.961 1.00 95.44 181 ARG A N 1
ATOM 1330 C CA . ARG A 1 181 ? 6.900 6.131 -11.080 1.00 95.44 181 ARG A CA 1
ATOM 1331 C C . ARG A 1 181 ? 7.998 5.078 -10.894 1.00 95.44 181 ARG A C 1
ATOM 1333 O O . ARG A 1 181 ? 8.575 5.001 -9.805 1.00 95.44 181 ARG A O 1
ATOM 1340 N N . PRO A 1 182 ? 8.309 4.284 -11.937 1.00 94.56 182 PRO A N 1
ATOM 1341 C CA . PRO A 1 182 ? 9.393 3.313 -11.873 1.00 94.56 182 PRO A CA 1
ATOM 1342 C C . PRO A 1 182 ? 10.735 4.003 -11.657 1.00 94.56 182 PRO A C 1
ATOM 1344 O O . PRO A 1 182 ? 10.965 5.105 -12.166 1.00 94.56 182 PRO A O 1
ATOM 1347 N N . ALA A 1 183 ? 11.618 3.325 -10.936 1.00 93.50 183 ALA A N 1
ATOM 1348 C CA . ALA A 1 183 ? 12.950 3.811 -10.614 1.00 93.50 183 ALA A CA 1
ATOM 1349 C C . ALA A 1 183 ? 14.027 2.839 -11.114 1.00 93.50 183 ALA A C 1
ATOM 1351 O O . ALA A 1 183 ? 13.741 1.684 -11.437 1.00 93.50 183 ALA A O 1
ATOM 1352 N N . GLY A 1 184 ? 15.262 3.331 -11.218 1.00 88.00 184 GLY A N 1
ATOM 1353 C CA . GLY A 1 184 ? 16.420 2.486 -11.502 1.00 88.00 184 GLY A CA 1
ATOM 1354 C C . GLY A 1 184 ? 16.800 1.628 -10.289 1.00 88.00 184 GLY A C 1
ATOM 1355 O O . GLY A 1 184 ? 16.412 1.965 -9.165 1.00 88.00 184 GLY A O 1
ATOM 1356 N N . PRO A 1 185 ? 17.562 0.541 -10.495 1.00 88.81 185 PRO A N 1
ATOM 1357 C CA . PRO A 1 185 ? 18.006 -0.312 -9.399 1.00 88.81 185 PRO A CA 1
ATOM 1358 C C . PRO A 1 185 ? 18.840 0.482 -8.384 1.00 88.81 185 PRO A C 1
ATOM 1360 O O . PRO A 1 185 ? 19.705 1.265 -8.775 1.00 88.81 185 PRO A O 1
ATOM 1363 N N . GLY A 1 186 ? 18.584 0.269 -7.091 1.00 89.19 186 GLY A N 1
ATOM 1364 C CA . GLY A 1 186 ? 19.313 0.922 -5.996 1.00 89.19 186 GLY A CA 1
ATOM 1365 C C . GLY A 1 186 ? 18.742 2.276 -5.558 1.00 89.19 186 GLY A C 1
ATOM 1366 O O . GLY A 1 186 ? 19.352 2.949 -4.732 1.00 89.19 186 GLY A O 1
ATOM 1367 N N . THR A 1 187 ? 17.575 2.674 -6.072 1.00 91.19 187 THR A N 1
ATOM 1368 C CA . THR A 1 187 ? 16.888 3.910 -5.653 1.00 91.19 187 THR A CA 1
ATOM 1369 C C . THR A 1 187 ? 16.207 3.746 -4.291 1.00 91.19 187 THR A C 1
ATOM 1371 O O . THR A 1 187 ? 16.085 4.710 -3.534 1.00 91.19 187 THR A O 1
ATOM 1374 N N . GLY A 1 188 ? 15.753 2.535 -3.963 1.00 93.50 188 GLY A N 1
ATOM 1375 C CA . GLY A 1 188 ? 14.967 2.294 -2.759 1.00 93.50 188 GLY A CA 1
ATOM 1376 C C . GLY A 1 188 ? 13.516 2.791 -2.867 1.00 93.50 188 GLY A C 1
ATOM 1377 O O . GLY A 1 188 ? 13.060 3.306 -3.896 1.00 93.50 188 GLY A O 1
ATOM 1378 N N . VAL A 1 189 ? 12.766 2.626 -1.772 1.00 95.50 189 VAL A N 1
ATOM 1379 C CA . VAL A 1 189 ? 11.343 2.992 -1.691 1.00 95.50 189 VAL A CA 1
ATOM 1380 C C . VAL A 1 189 ? 11.191 4.439 -1.212 1.00 95.50 189 VAL A C 1
ATOM 1382 O O . VAL A 1 189 ? 11.123 4.734 -0.007 1.00 95.50 189 VAL A O 1
ATOM 1385 N N . ILE A 1 190 ? 11.085 5.361 -2.171 1.00 95.69 190 ILE A N 1
ATOM 1386 C CA . ILE A 1 190 ? 10.838 6.782 -1.910 1.00 95.69 190 ILE A CA 1
ATOM 1387 C C . ILE A 1 190 ? 9.328 7.021 -1.913 1.00 95.69 190 ILE A C 1
ATOM 1389 O O . ILE A 1 190 ? 8.697 7.318 -2.932 1.00 95.69 190 ILE A O 1
ATOM 1393 N N . ALA A 1 191 ? 8.735 6.840 -0.734 1.00 94.81 191 ALA A N 1
ATOM 1394 C CA . ALA A 1 191 ? 7.298 6.917 -0.543 1.00 94.81 191 ALA A CA 1
ATOM 1395 C C . ALA A 1 191 ? 6.899 7.475 0.824 1.00 94.81 191 ALA A C 1
ATOM 1397 O O . ALA A 1 191 ? 7.633 7.358 1.807 1.00 94.81 191 ALA A O 1
ATOM 1398 N N . GLY A 1 192 ? 5.705 8.072 0.888 1.00 92.69 192 GLY A N 1
ATOM 1399 C CA . GLY A 1 192 ? 5.082 8.442 2.160 1.00 92.69 192 GLY A CA 1
ATOM 1400 C C . GLY A 1 192 ? 4.740 7.196 2.982 1.00 92.69 192 GLY A C 1
ATOM 1401 O O . GLY A 1 192 ? 4.494 6.139 2.408 1.00 92.69 192 GLY A O 1
ATOM 1402 N N . GLY A 1 193 ? 4.689 7.314 4.313 1.00 93.94 193 GLY A N 1
ATOM 1403 C CA . GLY A 1 193 ? 4.499 6.177 5.233 1.00 93.94 193 GLY A CA 1
ATOM 1404 C C . GLY A 1 193 ? 3.419 5.159 4.820 1.00 93.94 193 GLY A C 1
ATOM 1405 O O . GLY A 1 193 ? 3.727 3.968 4.772 1.00 93.94 193 GLY A O 1
ATOM 1406 N N . PRO A 1 194 ? 2.197 5.589 4.438 1.00 95.25 194 PRO A N 1
ATOM 1407 C CA . PRO A 1 194 ? 1.143 4.665 4.019 1.00 95.25 194 PRO A CA 1
ATOM 1408 C C . PRO A 1 194 ? 1.463 3.907 2.728 1.00 95.25 194 PRO A C 1
ATOM 1410 O O . PRO A 1 194 ? 1.228 2.708 2.638 1.00 95.25 194 PRO A O 1
ATOM 1413 N N . VAL A 1 195 ? 2.031 4.602 1.743 1.00 96.12 195 VAL A N 1
ATOM 1414 C CA . VAL A 1 195 ? 2.402 4.034 0.441 1.00 96.12 195 VAL A CA 1
ATOM 1415 C C . VAL A 1 195 ? 3.598 3.091 0.600 1.00 96.12 195 VAL A C 1
ATOM 1417 O O . VAL A 1 195 ? 3.599 1.996 0.045 1.00 96.12 195 VAL A O 1
ATOM 1420 N N . ARG A 1 196 ? 4.587 3.477 1.417 1.00 96.06 196 ARG A N 1
ATOM 1421 C CA . ARG A 1 196 ? 5.772 2.665 1.721 1.00 96.06 196 ARG A CA 1
ATOM 1422 C C . ARG A 1 196 ? 5.390 1.308 2.303 1.00 96.06 196 ARG A C 1
ATOM 1424 O O . ARG A 1 196 ? 5.873 0.298 1.812 1.00 96.06 196 ARG A O 1
ATOM 1431 N N . ALA A 1 197 ? 4.486 1.281 3.285 1.00 95.81 197 ALA A N 1
ATOM 1432 C CA . ALA A 1 197 ? 4.027 0.031 3.889 1.00 95.81 197 ALA A CA 1
ATOM 1433 C C . ALA A 1 197 ? 3.409 -0.929 2.854 1.00 95.81 197 ALA A C 1
ATOM 1435 O O . ALA A 1 197 ? 3.637 -2.133 2.922 1.00 95.81 197 ALA A O 1
ATOM 1436 N N . VAL A 1 198 ? 2.670 -0.401 1.872 1.00 95.88 198 VAL A N 1
ATOM 1437 C CA . VAL A 1 198 ? 2.086 -1.203 0.783 1.00 95.88 198 VAL A CA 1
ATOM 1438 C C . VAL A 1 198 ? 3.156 -1.731 -0.168 1.00 95.88 198 VAL A C 1
ATOM 1440 O O . VAL A 1 198 ? 3.159 -2.919 -0.481 1.00 95.88 198 VAL A O 1
ATOM 1443 N N . LEU A 1 199 ? 4.074 -0.872 -0.612 1.00 95.62 199 LEU A N 1
ATOM 1444 C CA . LEU A 1 199 ? 5.094 -1.230 -1.601 1.00 95.62 199 LEU A CA 1
ATOM 1445 C C . LEU A 1 199 ? 6.142 -2.201 -1.036 1.00 95.62 199 LEU A C 1
ATOM 1447 O O . LEU A 1 199 ? 6.547 -3.127 -1.737 1.00 95.62 199 LEU A O 1
ATOM 1451 N N . GLU A 1 200 ? 6.514 -2.061 0.238 1.00 94.25 200 GLU A N 1
ATOM 1452 C CA . GLU A 1 200 ? 7.397 -3.015 0.918 1.00 94.25 200 GLU A CA 1
ATOM 1453 C C . GLU A 1 200 ? 6.748 -4.398 1.042 1.00 94.25 200 GLU A C 1
ATOM 1455 O O . GLU A 1 200 ? 7.377 -5.398 0.698 1.00 94.25 200 GLU A O 1
ATOM 1460 N N . CYS A 1 201 ? 5.477 -4.469 1.460 1.00 94.12 201 CYS A N 1
ATOM 1461 C CA . CYS A 1 201 ? 4.743 -5.737 1.511 1.00 94.12 201 CYS A CA 1
ATOM 1462 C C . CYS A 1 201 ? 4.545 -6.356 0.117 1.00 94.12 201 CYS A C 1
ATOM 1464 O O . CYS A 1 201 ? 4.489 -7.579 -0.000 1.00 94.12 201 CYS A O 1
ATOM 1466 N N . ALA A 1 202 ? 4.484 -5.534 -0.939 1.00 93.50 202 ALA A N 1
ATOM 1467 C CA . ALA A 1 202 ? 4.461 -5.992 -2.331 1.00 93.50 202 ALA A CA 1
ATOM 1468 C C . ALA A 1 202 ? 5.804 -6.551 -2.814 1.00 93.50 202 ALA A C 1
ATOM 1470 O O . ALA A 1 202 ? 5.846 -7.227 -3.842 1.00 93.50 202 ALA A O 1
ATOM 1471 N N . GLY A 1 203 ? 6.902 -6.264 -2.110 1.00 92.00 203 GLY A N 1
ATOM 1472 C CA . GLY A 1 203 ? 8.249 -6.581 -2.574 1.00 92.00 203 GLY A CA 1
ATOM 1473 C C . GLY A 1 203 ? 8.705 -5.704 -3.734 1.00 92.00 203 GLY A C 1
ATOM 1474 O O . GLY A 1 203 ? 9.397 -6.184 -4.633 1.00 92.00 203 GLY A O 1
ATOM 1475 N N . ILE A 1 204 ? 8.263 -4.446 -3.756 1.00 93.75 204 ILE A N 1
ATOM 1476 C CA . ILE A 1 204 ? 8.791 -3.418 -4.650 1.00 93.75 204 ILE A CA 1
ATOM 1477 C C . ILE A 1 204 ? 9.869 -2.675 -3.871 1.00 93.75 204 ILE A C 1
ATOM 1479 O O . ILE A 1 204 ? 9.589 -2.064 -2.840 1.00 93.75 204 ILE A O 1
ATOM 1483 N N . HIS A 1 205 ? 11.100 -2.732 -4.367 1.00 91.81 205 HIS A N 1
ATOM 1484 C CA . HIS A 1 205 ? 12.250 -2.132 -3.696 1.00 91.81 205 HIS A CA 1
ATOM 1485 C C . HIS A 1 205 ? 12.628 -0.783 -4.292 1.00 91.81 205 HIS A C 1
ATOM 1487 O O . HIS A 1 205 ? 13.111 0.062 -3.553 1.00 91.81 205 HIS A O 1
ATOM 1493 N N . ASP A 1 206 ? 12.375 -0.557 -5.582 1.00 94.56 206 ASP A N 1
ATOM 1494 C CA . ASP A 1 206 ? 12.791 0.655 -6.289 1.00 94.56 206 ASP A CA 1
ATOM 1495 C C . ASP A 1 206 ? 11.578 1.361 -6.895 1.00 94.56 206 ASP A C 1
ATOM 1497 O O . ASP A 1 206 ? 11.002 0.906 -7.887 1.00 94.56 206 ASP A O 1
ATOM 1501 N N . VAL A 1 207 ? 11.165 2.482 -6.303 1.00 95.56 207 VAL A N 1
ATOM 1502 C CA . VAL A 1 207 ? 9.979 3.224 -6.752 1.00 95.56 207 VAL A CA 1
ATOM 1503 C C . VAL A 1 207 ? 9.977 4.647 -6.210 1.00 95.56 207 VAL A C 1
ATOM 1505 O O . VAL A 1 207 ? 10.297 4.899 -5.047 1.00 95.56 207 VAL A O 1
ATOM 1508 N N . LEU A 1 208 ? 9.565 5.581 -7.064 1.00 96.38 208 LEU A N 1
ATOM 1509 C CA . LEU A 1 208 ? 9.296 6.960 -6.685 1.00 96.38 208 LEU A CA 1
ATOM 1510 C C . LEU A 1 208 ? 7.790 7.143 -6.565 1.00 96.38 208 LEU A C 1
ATOM 1512 O O . LEU A 1 208 ? 7.041 6.755 -7.462 1.00 96.38 208 LEU A O 1
ATOM 1516 N N . SER A 1 209 ? 7.335 7.766 -5.486 1.00 96.25 209 SER A N 1
ATOM 1517 C CA . SER A 1 209 ? 5.919 8.074 -5.335 1.00 96.25 209 SER A CA 1
ATOM 1518 C C . SER A 1 209 ? 5.674 9.458 -4.763 1.00 96.25 209 SER A C 1
ATOM 1520 O O . SER A 1 209 ? 6.473 9.999 -3.993 1.00 96.25 209 SER A O 1
ATOM 1522 N N . LYS A 1 210 ? 4.525 10.024 -5.126 1.00 95.56 210 LYS A N 1
ATOM 1523 C CA . LYS A 1 210 ? 4.030 11.274 -4.559 1.00 95.56 210 LYS A CA 1
ATOM 1524 C C . LYS A 1 210 ? 2.521 11.189 -4.363 1.00 95.56 210 LYS A C 1
ATOM 1526 O O . LYS A 1 210 ? 1.795 10.823 -5.281 1.00 95.56 210 LYS A O 1
ATOM 1531 N N . SER A 1 211 ? 2.060 11.552 -3.165 1.00 94.38 211 SER A N 1
ATOM 1532 C CA . SER A 1 211 ? 0.642 11.833 -2.927 1.00 94.38 211 SER A CA 1
ATOM 1533 C C . SER A 1 211 ? 0.348 13.264 -3.372 1.00 94.38 211 SER A C 1
ATOM 1535 O O . SER A 1 211 ? 1.031 14.191 -2.925 1.00 94.38 211 SER A O 1
ATOM 1537 N N . LEU A 1 212 ? -0.619 13.420 -4.273 1.00 93.56 212 LEU A N 1
ATOM 1538 C CA . LEU A 1 212 ? -1.044 14.703 -4.845 1.00 93.56 212 LEU A CA 1
ATOM 1539 C C . LEU A 1 212 ? -2.407 15.162 -4.304 1.00 93.56 212 LEU A C 1
ATOM 1541 O O . LEU A 1 212 ? -2.766 16.323 -4.463 1.00 93.56 212 LEU A O 1
ATOM 1545 N N . GLY A 1 213 ? -3.159 14.255 -3.675 1.00 91.38 213 GLY A N 1
ATOM 1546 C CA . GLY A 1 213 ? -4.501 14.517 -3.158 1.00 91.38 213 GLY A CA 1
ATOM 1547 C C . GLY A 1 213 ? -4.550 14.623 -1.633 1.00 91.38 213 GLY A C 1
ATOM 1548 O O . GLY A 1 213 ? -3.718 15.257 -0.988 1.00 91.38 213 GLY A O 1
ATOM 1549 N N . SER A 1 214 ? -5.556 13.977 -1.044 1.00 93.25 214 SER A N 1
ATOM 1550 C CA . SER A 1 214 ? -5.777 13.950 0.403 1.00 93.25 214 SER A CA 1
ATOM 1551 C C . SER A 1 214 ? -4.607 13.328 1.177 1.00 93.25 214 SER A C 1
ATOM 1553 O O . SER A 1 214 ? -4.024 12.326 0.764 1.00 93.25 214 SER A O 1
ATOM 1555 N N . SER A 1 215 ? -4.327 13.875 2.364 1.00 92.81 215 SER A N 1
ATOM 1556 C CA . SER A 1 215 ? -3.370 13.331 3.337 1.00 92.81 215 SER A CA 1
ATOM 1557 C C . SER A 1 215 ? -3.941 12.196 4.202 1.00 92.81 215 SER A C 1
ATOM 1559 O O . SER A 1 215 ? -3.228 11.644 5.040 1.00 92.81 215 SER A O 1
ATOM 1561 N N . ASN A 1 216 ? -5.215 11.824 4.024 1.00 95.19 216 ASN A N 1
ATOM 1562 C CA . ASN A 1 216 ? -5.835 10.744 4.789 1.00 95.19 216 ASN A CA 1
ATOM 1563 C C . ASN A 1 216 ? -5.243 9.379 4.403 1.00 95.19 216 ASN A C 1
ATOM 1565 O O . ASN A 1 216 ? -5.434 8.902 3.284 1.00 95.19 216 ASN A O 1
ATOM 1569 N N . THR A 1 217 ? -4.607 8.715 5.368 1.00 95.06 217 THR A N 1
ATOM 1570 C CA . THR A 1 217 ? -3.968 7.400 5.226 1.00 95.06 217 THR A CA 1
ATOM 1571 C C . THR A 1 217 ? -4.864 6.349 4.573 1.00 95.06 217 THR A C 1
ATOM 1573 O O . THR A 1 217 ? -4.393 5.620 3.707 1.00 95.06 217 THR A O 1
ATOM 1576 N N . ILE A 1 218 ? -6.145 6.272 4.950 1.00 94.94 218 ILE A N 1
ATOM 1577 C CA . ILE A 1 218 ? -7.062 5.250 4.417 1.00 94.94 218 ILE A CA 1
ATOM 1578 C C . ILE A 1 218 ? -7.227 5.435 2.903 1.00 94.94 218 ILE A C 1
ATOM 1580 O O . ILE A 1 218 ? -7.051 4.493 2.133 1.00 94.94 218 ILE A O 1
ATOM 1584 N N . ASN A 1 219 ? -7.476 6.672 2.471 1.00 95.75 219 ASN A N 1
ATOM 1585 C CA . ASN A 1 219 ? -7.657 6.997 1.058 1.00 95.75 219 ASN A CA 1
ATOM 1586 C C . ASN A 1 219 ? -6.359 6.812 0.271 1.00 95.75 219 ASN A C 1
ATOM 1588 O O . ASN A 1 219 ? -6.397 6.287 -0.833 1.00 95.75 219 ASN A O 1
ATOM 1592 N N . ILE A 1 220 ? -5.213 7.192 0.844 1.00 96.75 220 ILE A N 1
ATOM 1593 C CA . ILE A 1 220 ? -3.902 6.998 0.212 1.00 96.75 220 ILE A CA 1
ATOM 1594 C C . ILE A 1 220 ? -3.631 5.509 -0.027 1.00 96.75 220 ILE A C 1
ATOM 1596 O O . ILE A 1 220 ? -3.189 5.138 -1.113 1.00 96.75 220 ILE A O 1
ATOM 1600 N N . VAL A 1 221 ? -3.901 4.646 0.957 1.00 96.44 221 VAL A N 1
ATOM 1601 C CA . VAL A 1 221 ? -3.698 3.197 0.808 1.00 96.44 221 VAL A CA 1
ATOM 1602 C C . VAL A 1 221 ? -4.629 2.632 -0.262 1.00 96.44 221 VAL A C 1
ATOM 1604 O O . VAL A 1 221 ? -4.161 1.908 -1.135 1.00 96.44 221 VAL A O 1
ATOM 1607 N N . HIS A 1 222 ? -5.910 3.009 -0.271 1.00 95.94 222 HIS A N 1
ATOM 1608 C CA . HIS A 1 222 ? -6.831 2.574 -1.325 1.00 95.94 222 HIS A CA 1
ATOM 1609 C C . HIS A 1 222 ? -6.433 3.088 -2.715 1.00 95.94 222 HIS A C 1
ATOM 1611 O O . HIS A 1 222 ? -6.467 2.317 -3.668 1.00 95.94 222 HIS A O 1
ATOM 1617 N N . ALA A 1 223 ? -5.981 4.338 -2.828 1.00 97.00 223 ALA A N 1
ATOM 1618 C CA . ALA A 1 223 ? -5.493 4.905 -4.085 1.00 97.00 223 ALA A CA 1
ATOM 1619 C C . ALA A 1 223 ? -4.229 4.184 -4.571 1.00 97.00 223 ALA A C 1
ATOM 1621 O O . ALA A 1 223 ? -4.069 3.942 -5.762 1.00 97.00 223 ALA A O 1
ATOM 1622 N N . THR A 1 224 ? -3.358 3.771 -3.645 1.00 96.44 224 THR A N 1
ATOM 1623 C CA . THR A 1 224 ? -2.170 2.964 -3.960 1.00 96.44 224 THR A CA 1
ATOM 1624 C C . THR A 1 224 ? -2.561 1.575 -4.458 1.00 96.44 224 THR A C 1
ATOM 1626 O O . THR A 1 224 ? -2.000 1.100 -5.438 1.00 96.44 224 THR A O 1
ATOM 1629 N N . VAL A 1 225 ? -3.537 0.921 -3.819 1.00 96.00 225 VAL A N 1
ATOM 1630 C CA . VAL A 1 225 ? -4.057 -0.375 -4.283 1.00 96.00 225 VAL A CA 1
ATOM 1631 C C . VAL A 1 225 ? -4.641 -0.249 -5.689 1.00 96.00 225 VAL A C 1
ATOM 1633 O O . VAL A 1 225 ? -4.368 -1.100 -6.530 1.00 96.00 225 VAL A O 1
ATOM 1636 N N . GLU A 1 226 ? -5.396 0.814 -5.964 1.00 96.06 226 GLU A N 1
ATOM 1637 C CA . GLU A 1 226 ? -5.957 1.057 -7.294 1.00 96.06 226 GLU A CA 1
ATOM 1638 C C . GLU A 1 226 ? -4.862 1.314 -8.338 1.00 96.06 226 GLU A C 1
ATOM 1640 O O . GLU A 1 226 ? -4.877 0.703 -9.403 1.00 96.06 226 GLU A O 1
ATOM 1645 N N . ALA A 1 227 ? -3.842 2.111 -7.997 1.00 96.00 227 ALA A N 1
ATOM 1646 C CA . ALA A 1 227 ? -2.670 2.320 -8.847 1.00 96.00 227 ALA A CA 1
ATOM 1647 C C . ALA A 1 227 ? -1.995 0.989 -9.221 1.00 96.00 227 ALA A C 1
ATOM 1649 O O . ALA A 1 227 ? -1.665 0.751 -10.379 1.00 96.00 227 ALA A O 1
ATOM 1650 N N . LEU A 1 228 ? -1.805 0.100 -8.241 1.00 95.31 228 LEU A N 1
ATOM 1651 C CA . LEU A 1 228 ? -1.155 -1.192 -8.457 1.00 95.31 228 LEU A CA 1
ATOM 1652 C C . LEU A 1 228 ? -2.014 -2.161 -9.281 1.00 95.31 228 LEU A C 1
ATOM 1654 O O . LEU A 1 228 ? -1.459 -2.969 -10.020 1.00 95.31 228 LEU A O 1
ATOM 1658 N N . LYS A 1 229 ? -3.345 -2.081 -9.181 1.00 94.38 229 LYS A N 1
ATOM 1659 C CA . LYS A 1 229 ? -4.271 -2.885 -9.997 1.00 94.38 229 LYS A CA 1
ATOM 1660 C C . LYS A 1 229 ? -4.321 -2.448 -11.458 1.00 94.38 229 LYS A C 1
ATOM 1662 O O . LYS A 1 229 ? -4.604 -3.275 -12.316 1.00 94.38 229 LYS A O 1
ATOM 1667 N N . GLN A 1 230 ? -4.053 -1.174 -11.732 1.00 94.19 230 GLN A N 1
ATOM 1668 C CA . GLN A 1 230 ? -3.974 -0.643 -13.094 1.00 94.19 230 GLN A CA 1
ATOM 1669 C C . GLN A 1 230 ? -2.689 -1.054 -13.823 1.00 94.19 230 GLN A C 1
ATOM 1671 O O . GLN A 1 230 ? -2.599 -0.886 -15.038 1.00 94.19 230 GLN A O 1
ATOM 1676 N N . LEU A 1 231 ? -1.694 -1.590 -13.109 1.00 93.81 231 LEU A N 1
ATOM 1677 C CA . LEU A 1 231 ? -0.484 -2.094 -13.741 1.00 93.81 231 LEU A CA 1
ATOM 1678 C C . LEU A 1 231 ? -0.809 -3.286 -14.644 1.00 93.81 231 LEU A C 1
ATOM 1680 O O . LEU A 1 231 ? -1.623 -4.150 -14.330 1.00 93.81 231 LEU A O 1
ATOM 1684 N N . GLU A 1 232 ? -0.094 -3.358 -15.756 1.00 90.62 232 GLU A N 1
ATOM 1685 C CA . GLU A 1 232 ? -0.207 -4.430 -16.734 1.00 90.62 232 GLU A CA 1
ATOM 1686 C C . GLU A 1 232 ? 1.163 -5.088 -16.896 1.00 90.62 232 GLU A C 1
ATOM 1688 O O . GLU A 1 232 ? 2.190 -4.408 -17.006 1.00 90.62 232 GLU A O 1
ATOM 1693 N N . GLU A 1 233 ? 1.185 -6.421 -16.913 1.00 89.38 233 GLU A N 1
ATOM 1694 C CA . GLU A 1 233 ? 2.407 -7.171 -17.188 1.00 89.38 233 GLU A CA 1
ATOM 1695 C C . GLU A 1 233 ? 2.815 -6.982 -18.662 1.00 89.38 233 GLU A C 1
ATOM 1697 O O . GLU A 1 233 ? 1.973 -7.162 -19.548 1.00 89.38 233 GLU A O 1
ATOM 1702 N N . PRO A 1 234 ? 4.096 -6.690 -18.967 1.00 87.19 234 PRO A N 1
ATOM 1703 C CA . PRO A 1 234 ? 4.551 -6.461 -20.342 1.00 87.19 234 PRO A CA 1
ATOM 1704 C C . PRO A 1 234 ? 4.178 -7.604 -21.299 1.00 87.19 234 PRO A C 1
ATOM 1706 O O . PRO A 1 234 ? 3.716 -7.373 -22.418 1.00 87.19 234 PRO A O 1
ATOM 1709 N N . ARG A 1 235 ? 4.285 -8.850 -20.820 1.00 86.56 235 ARG A N 1
ATOM 1710 C CA . ARG A 1 235 ? 3.917 -10.054 -21.575 1.00 86.56 235 ARG A CA 1
ATOM 1711 C C . ARG A 1 235 ? 2.416 -10.153 -21.854 1.00 86.56 235 ARG A C 1
ATOM 1713 O O . ARG A 1 235 ? 2.030 -10.562 -22.947 1.00 86.56 235 ARG A O 1
ATOM 1720 N N . ALA A 1 236 ? 1.576 -9.760 -20.896 1.00 88.06 236 ALA A N 1
ATOM 1721 C CA . ALA A 1 236 ? 0.126 -9.737 -21.076 1.00 88.06 236 ALA A CA 1
ATOM 1722 C C . ALA A 1 236 ? -0.288 -8.689 -22.122 1.00 88.06 236 ALA A C 1
ATOM 1724 O O . ALA A 1 236 ? -1.168 -8.947 -22.943 1.00 88.06 236 ALA A O 1
ATOM 1725 N N . VAL A 1 237 ? 0.391 -7.536 -22.157 1.00 89.06 237 VAL A N 1
ATOM 1726 C CA . VAL A 1 237 ? 0.151 -6.496 -23.171 1.00 89.06 237 VAL A CA 1
ATOM 1727 C C . VAL A 1 237 ? 0.558 -6.964 -24.568 1.00 89.06 237 VAL A C 1
ATOM 1729 O O . VAL A 1 237 ? -0.203 -6.751 -25.512 1.00 89.06 237 VAL A O 1
ATOM 1732 N N . ALA A 1 238 ? 1.713 -7.622 -24.706 1.00 88.56 238 ALA A N 1
ATOM 1733 C CA . ALA A 1 238 ? 2.161 -8.188 -25.979 1.00 88.56 238 ALA A CA 1
ATOM 1734 C C . ALA A 1 238 ? 1.170 -9.239 -26.511 1.00 88.56 238 ALA A C 1
ATOM 1736 O O . ALA A 1 238 ? 0.718 -9.139 -27.651 1.00 88.56 238 ALA A O 1
ATOM 1737 N N . ALA A 1 239 ? 0.727 -10.159 -25.644 1.00 89.38 239 ALA A N 1
ATOM 1738 C CA . ALA A 1 239 ? -0.275 -11.167 -25.984 1.00 89.38 239 ALA A CA 1
ATOM 1739 C C . ALA A 1 239 ? -1.616 -10.545 -26.410 1.00 89.38 239 ALA A C 1
ATOM 1741 O O . ALA A 1 239 ? -2.193 -10.958 -27.412 1.00 89.38 239 ALA A O 1
ATOM 1742 N N . ARG A 1 240 ? -2.089 -9.508 -25.702 1.00 90.94 240 ARG A N 1
ATOM 1743 C CA . ARG A 1 240 ? -3.326 -8.787 -26.054 1.00 90.94 240 ARG A CA 1
ATOM 1744 C C . ARG A 1 240 ? -3.234 -8.092 -27.415 1.00 90.94 240 ARG A C 1
ATOM 1746 O O . ARG A 1 240 ? -4.247 -7.958 -28.092 1.00 90.94 240 ARG A O 1
ATOM 1753 N N . ARG A 1 241 ? -2.043 -7.625 -27.800 1.00 89.94 241 ARG A N 1
ATOM 1754 C CA . ARG A 1 241 ? -1.799 -6.947 -29.083 1.00 89.94 241 ARG A CA 1
ATOM 1755 C C . ARG A 1 241 ? -1.426 -7.904 -30.221 1.00 89.94 241 ARG A C 1
ATOM 1757 O O . ARG A 1 241 ? -1.401 -7.460 -31.362 1.00 89.94 241 ARG A O 1
ATOM 1764 N N . GLY A 1 242 ? -1.145 -9.178 -29.933 1.00 88.31 242 GLY A N 1
ATOM 1765 C CA . GLY A 1 242 ? -0.722 -10.167 -30.932 1.00 88.31 242 GLY A CA 1
ATOM 1766 C C . GLY A 1 242 ? 0.645 -9.873 -31.560 1.00 88.31 242 GLY A C 1
ATOM 1767 O O . GLY A 1 242 ? 0.896 -10.293 -32.684 1.00 88.31 242 GLY A O 1
ATOM 1768 N N . LEU A 1 243 ? 1.502 -9.125 -30.861 1.00 88.62 243 LEU A N 1
ATOM 1769 C CA . LEU A 1 243 ? 2.837 -8.732 -31.319 1.00 88.62 243 LEU A CA 1
ATOM 1770 C C . LEU A 1 243 ? 3.907 -9.425 -30.474 1.00 88.62 243 LEU A C 1
ATOM 1772 O O . LEU A 1 243 ? 3.679 -9.732 -29.301 1.00 88.62 243 LEU A O 1
ATOM 1776 N N . ASP A 1 244 ? 5.091 -9.608 -31.053 1.00 85.25 244 ASP A N 1
ATOM 1777 C CA . ASP A 1 244 ? 6.245 -10.115 -30.314 1.00 85.25 244 ASP A CA 1
ATOM 1778 C C . ASP A 1 244 ? 6.655 -9.158 -29.189 1.00 85.25 244 ASP A C 1
ATOM 1780 O O . ASP A 1 244 ? 6.526 -7.933 -29.291 1.00 85.25 244 ASP A O 1
ATOM 1784 N N . ILE A 1 245 ? 7.181 -9.732 -28.104 1.00 82.25 245 ILE A N 1
ATOM 1785 C CA . ILE A 1 245 ? 7.541 -9.003 -26.878 1.00 82.25 245 ILE A CA 1
ATOM 1786 C C . ILE A 1 245 ? 8.540 -7.876 -27.187 1.00 82.25 245 ILE A C 1
ATOM 1788 O O . ILE A 1 245 ? 8.389 -6.769 -26.669 1.00 82.25 245 ILE A O 1
ATOM 1792 N N . ASP A 1 246 ? 9.488 -8.121 -28.090 1.00 82.81 246 ASP A N 1
ATOM 1793 C CA . ASP A 1 246 ? 10.542 -7.170 -28.460 1.00 82.81 246 ASP A CA 1
ATOM 1794 C C . ASP A 1 246 ? 10.008 -5.898 -29.137 1.00 82.81 246 ASP A C 1
ATOM 1796 O O . ASP A 1 246 ? 10.613 -4.834 -29.020 1.00 82.81 246 ASP A O 1
ATOM 1800 N N . HIS A 1 247 ? 8.852 -5.978 -29.805 1.00 81.06 247 HIS A N 1
ATOM 1801 C CA . HIS A 1 247 ? 8.232 -4.828 -30.471 1.00 81.06 247 HIS A CA 1
ATOM 1802 C C . HIS A 1 247 ? 7.398 -3.966 -29.514 1.00 81.06 247 HIS A C 1
ATOM 1804 O O . HIS A 1 247 ? 7.144 -2.793 -29.790 1.00 81.06 247 HIS A O 1
ATOM 1810 N N . VAL A 1 248 ? 6.940 -4.536 -28.397 1.00 81.56 248 VAL A N 1
ATOM 1811 C CA . VAL A 1 248 ? 6.024 -3.873 -27.454 1.00 81.56 248 VAL A CA 1
ATOM 1812 C C . VAL A 1 248 ? 6.766 -3.338 -26.233 1.00 81.56 248 VAL A C 1
ATOM 1814 O O . VAL A 1 248 ? 6.395 -2.297 -25.684 1.00 81.56 248 VAL A O 1
ATOM 1817 N N . VAL A 1 249 ? 7.800 -4.048 -25.785 1.00 85.25 249 VAL A N 1
ATOM 1818 C CA . VAL A 1 249 ? 8.481 -3.776 -24.523 1.00 85.25 249 VAL A CA 1
ATOM 1819 C C . VAL A 1 249 ? 9.780 -3.006 -24.777 1.00 85.25 249 VAL A C 1
ATOM 1821 O O . VAL A 1 249 ? 10.649 -3.482 -25.502 1.00 85.25 249 VAL A O 1
ATOM 1824 N N . PRO A 1 250 ? 9.982 -1.828 -24.157 1.00 85.00 250 PRO A N 1
ATOM 1825 C CA . PRO A 1 250 ? 11.225 -1.084 -24.316 1.00 85.00 250 PRO A CA 1
ATOM 1826 C C . PRO A 1 250 ? 12.418 -1.867 -23.753 1.00 85.00 250 PRO A C 1
ATOM 1828 O O . PRO A 1 250 ? 12.319 -2.506 -22.703 1.00 85.00 250 PRO A O 1
ATOM 1831 N N . ALA A 1 251 ? 13.588 -1.709 -24.381 1.00 82.81 251 ALA A N 1
ATOM 1832 C CA . ALA A 1 251 ? 14.819 -2.431 -24.037 1.00 82.81 251 ALA A CA 1
ATOM 1833 C C . ALA A 1 251 ? 15.204 -2.362 -22.544 1.00 82.81 251 ALA A C 1
ATOM 1835 O O . ALA A 1 251 ? 15.796 -3.301 -22.014 1.00 82.81 251 ALA A O 1
ATOM 1836 N N . ARG A 1 252 ? 14.841 -1.279 -21.836 1.00 83.12 252 ARG A N 1
ATOM 1837 C CA . ARG A 1 252 ? 15.073 -1.149 -20.384 1.00 83.12 252 ARG A CA 1
ATOM 1838 C C . ARG A 1 252 ? 14.368 -2.240 -19.568 1.00 83.12 252 ARG A C 1
ATOM 1840 O O . ARG A 1 252 ? 14.940 -2.728 -18.601 1.00 83.12 252 ARG A O 1
ATOM 1847 N N . LEU A 1 253 ? 13.144 -2.612 -19.949 1.00 81.88 253 LEU A N 1
ATOM 1848 C CA . LEU A 1 253 ? 12.345 -3.608 -19.235 1.00 81.88 253 LEU A CA 1
ATOM 1849 C C . LEU A 1 253 ? 12.803 -5.024 -19.587 1.00 81.88 253 LEU A C 1
ATOM 1851 O O . LEU A 1 253 ? 12.920 -5.838 -18.683 1.00 81.88 253 LEU A O 1
ATOM 1855 N N . LEU A 1 254 ? 13.174 -5.283 -20.846 1.00 83.19 254 LEU A N 1
ATOM 1856 C CA . LEU A 1 254 ? 13.754 -6.569 -21.262 1.00 83.19 254 LEU A CA 1
ATOM 1857 C C . LEU A 1 254 ? 15.043 -6.887 -20.492 1.00 83.19 254 LEU A C 1
ATOM 1859 O O . LEU A 1 254 ? 15.215 -7.991 -19.979 1.00 83.19 254 LEU A O 1
ATOM 1863 N N . ARG A 1 255 ? 15.929 -5.892 -20.338 1.00 83.06 255 ARG A N 1
ATOM 1864 C CA . ARG A 1 255 ? 17.142 -6.034 -19.516 1.00 83.06 255 ARG A CA 1
ATOM 1865 C C . ARG A 1 255 ? 16.809 -6.268 -18.044 1.00 83.06 255 ARG A C 1
ATOM 1867 O O . ARG A 1 255 ? 17.455 -7.094 -17.409 1.00 83.06 255 ARG A O 1
ATOM 1874 N N . ALA A 1 256 ? 15.814 -5.562 -17.508 1.00 82.19 256 ALA A N 1
ATOM 1875 C CA . ALA A 1 256 ? 15.386 -5.726 -16.122 1.00 82.19 256 ALA A CA 1
ATOM 1876 C C . ALA A 1 256 ? 14.763 -7.110 -15.863 1.00 82.19 256 ALA A C 1
ATOM 1878 O O . ALA A 1 256 ? 15.060 -7.720 -14.840 1.00 82.19 256 ALA A O 1
ATOM 1879 N N . GLU A 1 257 ? 13.960 -7.642 -16.790 1.00 80.50 257 GLU A N 1
ATOM 1880 C CA . GLU A 1 257 ? 13.424 -9.007 -16.716 1.00 80.50 257 GLU A CA 1
ATOM 1881 C C . GLU A 1 257 ? 14.535 -10.057 -16.799 1.00 80.50 257 GLU A C 1
ATOM 1883 O O . GLU A 1 257 ? 14.556 -10.992 -15.997 1.00 80.50 257 GLU A O 1
ATOM 1888 N N . ALA A 1 258 ? 15.487 -9.893 -17.722 1.00 81.88 258 ALA A N 1
ATOM 1889 C CA . ALA A 1 258 ? 16.629 -10.793 -17.851 1.00 81.88 258 ALA A CA 1
ATOM 1890 C C . ALA A 1 258 ? 17.499 -10.795 -16.582 1.00 81.88 258 ALA A C 1
ATOM 1892 O O . ALA A 1 258 ? 17.822 -11.863 -16.063 1.00 81.88 258 ALA A O 1
ATOM 1893 N N . ALA A 1 259 ? 17.811 -9.613 -16.038 1.00 81.25 259 ALA A N 1
ATOM 1894 C CA . ALA A 1 259 ? 18.561 -9.471 -14.792 1.00 81.25 259 ALA A CA 1
ATOM 1895 C C . ALA A 1 259 ? 17.811 -10.082 -13.597 1.00 81.25 259 A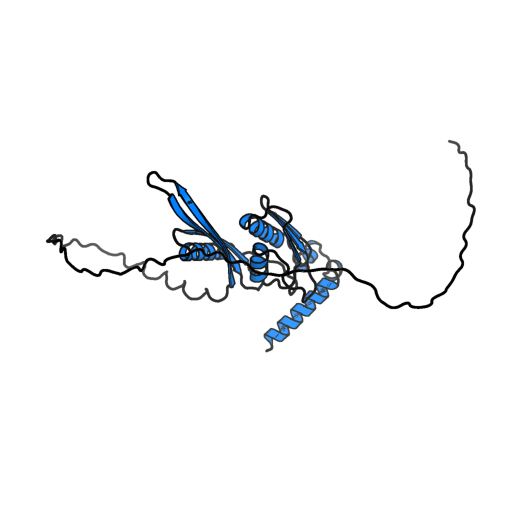LA A C 1
ATOM 1897 O O . ALA A 1 259 ? 18.407 -10.787 -12.786 1.00 81.25 259 ALA A O 1
ATOM 1898 N N . ALA A 1 260 ? 16.493 -9.874 -13.510 1.00 77.75 260 ALA A N 1
ATOM 1899 C CA . ALA A 1 260 ? 15.666 -10.477 -12.469 1.00 77.75 260 ALA A CA 1
ATOM 1900 C C . ALA A 1 260 ? 15.644 -12.009 -12.567 1.00 77.75 260 ALA A C 1
ATOM 1902 O O . ALA A 1 260 ? 15.734 -12.694 -11.549 1.00 77.75 260 ALA A O 1
ATOM 1903 N N . ARG A 1 261 ? 15.560 -12.557 -13.785 1.00 79.06 261 ARG A N 1
ATOM 1904 C CA . ARG A 1 261 ? 15.588 -14.004 -14.020 1.00 79.06 261 ARG A CA 1
ATOM 1905 C C . ARG A 1 261 ? 16.947 -14.611 -13.670 1.00 79.06 261 ARG A C 1
ATOM 1907 O O . ARG A 1 261 ? 16.967 -15.668 -13.048 1.00 79.06 261 ARG A O 1
ATOM 1914 N N . ALA A 1 262 ? 18.044 -13.935 -14.013 1.00 80.94 262 ALA A N 1
ATOM 1915 C CA . ALA A 1 262 ? 19.398 -14.347 -13.644 1.00 80.94 262 ALA A CA 1
ATOM 1916 C C . ALA A 1 262 ? 19.585 -14.366 -12.115 1.00 80.94 262 ALA A C 1
ATOM 1918 O O . ALA A 1 262 ? 19.968 -15.391 -11.551 1.00 80.94 262 ALA A O 1
ATOM 1919 N N . ALA A 1 263 ? 19.189 -13.289 -11.428 1.00 78.12 263 ALA A N 1
ATOM 1920 C CA . ALA A 1 263 ? 19.253 -13.210 -9.969 1.00 78.12 263 ALA A CA 1
ATOM 1921 C C . ALA A 1 263 ? 18.367 -14.265 -9.277 1.00 78.12 263 ALA A C 1
ATOM 1923 O O . ALA A 1 263 ? 18.722 -14.792 -8.223 1.00 78.12 263 ALA A O 1
ATOM 1924 N N . ALA A 1 264 ? 17.208 -14.595 -9.859 1.00 74.19 264 ALA A N 1
ATOM 1925 C CA . ALA A 1 264 ? 16.348 -15.660 -9.352 1.00 74.19 264 ALA A CA 1
ATOM 1926 C C . ALA A 1 264 ? 16.980 -17.052 -9.531 1.00 74.19 264 ALA A C 1
ATOM 1928 O O . ALA A 1 264 ? 16.883 -17.872 -8.621 1.00 74.19 264 ALA A O 1
ATOM 1929 N N . SER A 1 265 ? 17.649 -17.320 -10.661 1.00 75.56 265 SER A N 1
ATOM 1930 C CA . SER A 1 265 ? 18.362 -18.589 -10.868 1.00 75.56 265 SER A CA 1
ATOM 1931 C C . SER A 1 265 ? 19.579 -18.748 -9.959 1.00 75.56 265 SER A C 1
ATOM 1933 O O . SER A 1 265 ? 19.812 -19.845 -9.465 1.00 75.56 265 SER A O 1
ATOM 1935 N N . GLU A 1 266 ? 20.311 -17.667 -9.678 1.00 79.25 266 GLU A N 1
ATOM 1936 C CA . GLU A 1 266 ? 21.441 -17.692 -8.739 1.00 79.25 266 GLU A CA 1
ATOM 1937 C C . GLU A 1 266 ? 20.979 -17.994 -7.309 1.00 79.25 266 GLU A C 1
ATOM 1939 O O . GLU A 1 266 ? 21.566 -18.833 -6.635 1.00 79.25 266 GLU A O 1
ATOM 1944 N N . LYS A 1 267 ? 19.872 -17.382 -6.863 1.00 68.75 267 LYS A N 1
ATOM 1945 C CA . LYS A 1 267 ? 19.290 -17.646 -5.535 1.00 68.75 267 LYS A CA 1
ATOM 1946 C C . LYS A 1 267 ? 18.659 -19.032 -5.387 1.00 68.75 267 LYS A C 1
ATOM 1948 O O . LYS A 1 267 ? 18.478 -19.473 -4.262 1.00 68.75 267 LYS A O 1
ATOM 1953 N N . ALA A 1 268 ? 18.272 -19.680 -6.485 1.00 63.44 268 ALA A N 1
ATOM 1954 C CA . ALA A 1 268 ? 17.703 -21.029 -6.467 1.00 63.44 268 ALA A CA 1
ATOM 1955 C C . ALA A 1 268 ? 18.768 -22.137 -6.583 1.00 63.44 268 ALA A C 1
ATOM 1957 O O . ALA A 1 268 ? 18.456 -23.299 -6.336 1.00 63.44 268 ALA A O 1
ATOM 1958 N N . GLY A 1 269 ? 19.992 -21.790 -7.002 1.00 54.03 269 GLY A N 1
ATOM 1959 C CA . GLY A 1 269 ? 21.121 -22.716 -7.135 1.00 54.03 269 GLY A CA 1
ATOM 1960 C C . GLY A 1 269 ? 22.085 -22.737 -5.941 1.00 54.03 269 GLY A C 1
ATOM 1961 O O . GLY A 1 269 ? 22.978 -23.582 -5.926 1.00 54.03 269 GLY A O 1
ATOM 1962 N N . ALA A 1 270 ? 21.916 -21.826 -4.979 1.00 47.44 270 ALA A N 1
ATOM 1963 C CA . ALA A 1 270 ? 22.640 -21.766 -3.706 1.00 47.44 270 ALA A CA 1
ATOM 1964 C C . ALA A 1 270 ? 21.780 -22.328 -2.566 1.00 47.44 270 ALA A C 1
ATOM 1966 O O . ALA A 1 270 ? 22.362 -22.964 -1.660 1.00 47.44 270 ALA A O 1
#

pLDDT: mean 73.98, std 25.54, range [28.59, 98.19]

Sequence (270 aa):
MSDIANNSNAEETPAVEETTSVEETSETTEATSAEETPKGKEAEAAAPVAERPVETAAGSASNNRDSADNRGRRGGGRDRQQGRDRNNRGGDSQFLERVVTINRVSKVVKGGRRFSFTALVVVGDGNGLVGVGYGKAKEVPTAISKGVEEAKKNFFRVPRVGNTIPHPVQGEAAAGVVLLRPAGPGTGVIAGGPVRAVLECAGIHDVLSKSLGSSNTINIVHATVEALKQLEEPRAVAARRGLDIDHVVPARLLRAEAAARAAASEKAGA

Secondary structure (DSSP, 8-state):
----------------------------------------------PPPPPPP----------------------------SSSSSSSSSSTTS-EEEEEEEEEEEEEETTEEEEEEEEEEEEE-SSSEEEEEEEEESSHHHHHHHHHHHHHHSEEEPP-BTTB-SS-EEEEETTEEEEEEE--TT--EE--HHHHHHHHHHT--SEEEEE-S---HHHHHHHHHHHHHT---HHHHHHHHT--HHHHS-HHHHHHHHHHHHHHHHHHH-

Foldseek 3Di:
DDDDDDDDDDDDDDDDDDDDDDDDDDDDDDDDDDDDDDDDDDDDDDDDDDDDDDDDDDDDDDDDDDDDDDDDDDDDDDPDPPPDPPPPDPDPPQKDKDWQDKDWDWDADPVGTQIKIKTWMKIARLAQKIFIFIAIGSDDVNRSVRRVVRRVVGIDGFADQQQWAQAWFWFFFDFKIKTKGTFDPPQFDQDDRLLSNRSRRRNRGGIHMDTPTDPDSVRNNVRSVRRRVPGDHLVRVCVVVVHDSPVRGDPVSVVSNVVNVVVVVVVVVD